Protein AF-A0A837IPX8-F1 (afdb_monomer_lite)

Sequence (233 aa):
MGCYDLFMGKFDCAQKQKVVLKWMKWGLVLFVIAVFAMYGYFDGYLSRRVVLSEPSLVTTETTAEVCYEKSMNIECLEGFGCTRVEAFCNCMGGSNELVEDYGACVIDGDEYTGISFQELEQGWYWGVPDYKKPGTPSNWVFKNDGTRSEGWFRPDPTESSDYILEASEGSCDDNAQCQWAGEGCGGGHGMCTNNPEKYQDVITTCDINENFPANRGYSCGCVVTLGRCGWKR

pLDDT: mean 78.45, std 15.3, range [41.97, 97.81]

Radius of gyration: 34.47 Å; chains: 1; bounding box: 72×65×102 Å

Organism: NCBI:txid1618388

Structure (mmCIF, N/CA/C/O backbone):
data_AF-A0A837IPX8-F1
#
_entry.id   AF-A0A837IPX8-F1
#
loop_
_atom_site.group_PDB
_atom_site.id
_atom_site.type_symbol
_atom_site.label_atom_id
_atom_site.label_alt_id
_atom_site.label_comp_id
_atom_site.label_asym_id
_atom_site.label_entity_id
_atom_site.label_seq_id
_atom_site.pdbx_PDB_ins_code
_atom_site.Cartn_x
_atom_site.Cartn_y
_atom_site.Cartn_z
_atom_site.occupancy
_atom_site.B_iso_or_equiv
_atom_site.auth_seq_id
_atom_site.auth_comp_id
_atom_site.auth_asym_id
_atom_site.auth_atom_id
_atom_site.pdbx_PDB_model_num
ATOM 1 N N . MET A 1 1 ? 47.325 -43.734 -46.124 1.00 44.97 1 MET A N 1
ATOM 2 C CA . MET A 1 1 ? 46.992 -45.131 -46.485 1.00 44.97 1 MET A CA 1
ATOM 3 C C . MET A 1 1 ? 45.481 -45.222 -46.616 1.00 44.97 1 MET A C 1
ATOM 5 O O . MET A 1 1 ? 44.820 -44.921 -45.641 1.00 44.97 1 MET A O 1
ATOM 9 N N . GLY A 1 2 ? 44.837 -45.522 -47.735 1.00 45.50 2 GLY A N 1
ATOM 10 C CA . GLY A 1 2 ? 45.198 -45.582 -49.149 1.00 45.50 2 GLY A CA 1
ATOM 11 C C . GLY A 1 2 ? 43.906 -45.223 -49.902 1.00 45.50 2 GLY A C 1
ATOM 12 O O . GLY A 1 2 ? 42.824 -45.613 -49.463 1.00 45.50 2 GLY A O 1
ATOM 13 N N . CYS A 1 3 ? 43.990 -44.397 -50.947 1.00 41.97 3 CYS A N 1
ATOM 14 C CA . CYS A 1 3 ? 42.824 -44.090 -51.776 1.00 41.97 3 CYS A CA 1
ATOM 15 C C . CYS A 1 3 ? 42.495 -45.336 -52.592 1.00 41.97 3 CYS A C 1
ATOM 17 O O . CYS A 1 3 ? 43.302 -45.759 -53.414 1.00 41.97 3 CYS A O 1
ATOM 19 N N . TYR A 1 4 ? 41.341 -45.940 -52.327 1.00 44.59 4 TYR A N 1
ATOM 20 C CA . TYR A 1 4 ? 40.835 -47.031 -53.143 1.00 44.59 4 TYR A CA 1
ATOM 21 C C . TYR A 1 4 ? 40.388 -46.458 -54.490 1.00 44.59 4 TYR A C 1
ATOM 23 O O . TYR A 1 4 ? 39.410 -45.712 -54.566 1.00 44.59 4 TYR A O 1
ATOM 31 N N . ASP A 1 5 ? 41.147 -46.794 -55.531 1.00 51.94 5 ASP A N 1
ATOM 32 C CA . ASP A 1 5 ? 40.797 -46.582 -56.930 1.00 51.94 5 ASP A CA 1
ATOM 33 C C . ASP A 1 5 ? 39.647 -47.520 -57.298 1.00 51.94 5 ASP A C 1
ATOM 35 O O . ASP A 1 5 ? 39.835 -48.690 -57.625 1.00 51.94 5 ASP A O 1
ATOM 39 N N . LEU A 1 6 ? 38.429 -46.992 -57.246 1.00 48.22 6 LEU A N 1
ATOM 40 C CA . LEU A 1 6 ? 37.276 -47.596 -57.894 1.00 48.22 6 LEU A CA 1
ATOM 41 C C . LEU A 1 6 ? 36.680 -46.562 -58.842 1.00 48.22 6 LEU A C 1
ATOM 43 O O . LEU A 1 6 ? 36.004 -45.625 -58.428 1.00 48.22 6 LEU A O 1
ATOM 47 N N . PHE A 1 7 ? 37.022 -46.754 -60.120 1.00 54.25 7 PHE A N 1
ATOM 48 C CA . PHE A 1 7 ? 36.247 -46.386 -61.302 1.00 54.25 7 PHE A CA 1
ATOM 49 C C . PHE A 1 7 ? 35.448 -45.088 -61.171 1.00 54.25 7 PHE A C 1
ATOM 51 O O . PHE A 1 7 ? 34.251 -45.133 -60.930 1.00 54.25 7 PHE A O 1
ATOM 58 N N . MET A 1 8 ? 36.102 -43.943 -61.363 1.00 51.53 8 MET A N 1
ATOM 59 C CA . MET A 1 8 ? 35.545 -42.726 -61.976 1.00 51.53 8 MET A CA 1
ATOM 60 C C . MET A 1 8 ? 36.703 -41.741 -62.171 1.00 51.53 8 MET A C 1
ATOM 62 O O . MET A 1 8 ? 37.580 -41.643 -61.319 1.00 51.53 8 MET A O 1
ATOM 66 N N . GLY A 1 9 ? 36.736 -41.082 -63.332 1.00 55.59 9 GLY A N 1
ATOM 67 C CA . GLY A 1 9 ? 37.884 -40.355 -63.884 1.00 55.59 9 GLY A CA 1
ATOM 68 C C . GLY A 1 9 ? 38.614 -39.398 -62.935 1.00 55.59 9 GLY A C 1
ATOM 69 O O . GLY A 1 9 ? 38.064 -38.956 -61.931 1.00 55.59 9 GLY A O 1
ATOM 70 N N . LYS A 1 10 ? 39.867 -39.080 -63.303 1.00 52.59 10 LYS A N 1
ATOM 71 C CA . LYS A 1 10 ? 40.805 -38.175 -62.612 1.00 52.59 10 LYS A CA 1
ATOM 72 C C . LYS A 1 10 ? 40.135 -36.856 -62.200 1.00 52.59 10 LYS A C 1
ATOM 74 O O . LYS A 1 10 ? 40.221 -35.859 -62.907 1.00 52.59 10 LYS A O 1
ATOM 79 N N . PHE A 1 11 ? 39.481 -36.856 -61.047 1.00 55.72 11 PHE A N 1
ATOM 80 C CA . PHE A 1 11 ? 39.002 -35.658 -60.384 1.00 55.72 11 PHE A CA 1
ATOM 81 C C . PHE A 1 11 ? 40.035 -35.271 -59.343 1.00 55.72 11 PHE A C 1
ATOM 83 O O . PHE A 1 11 ? 40.328 -36.033 -58.422 1.00 55.72 11 PHE A O 1
ATOM 90 N N . ASP A 1 12 ? 40.592 -34.083 -59.536 1.00 66.25 12 ASP A N 1
ATOM 91 C CA . ASP A 1 12 ? 41.625 -33.493 -58.705 1.00 66.25 12 ASP A CA 1
ATOM 92 C C . ASP A 1 12 ? 41.186 -33.485 -57.229 1.00 66.25 12 ASP A C 1
ATOM 94 O O . ASP A 1 12 ? 40.139 -32.934 -56.864 1.00 66.25 12 ASP A O 1
ATOM 98 N N . CYS A 1 13 ? 41.957 -34.154 -56.368 1.00 60.72 13 CYS A N 1
ATOM 99 C CA . CYS A 1 13 ? 41.592 -34.417 -54.971 1.00 60.72 13 CYS A CA 1
ATOM 100 C C . CYS A 1 13 ? 41.364 -33.110 -54.183 1.00 60.72 13 CYS A C 1
ATOM 102 O O . CYS A 1 13 ? 40.530 -33.047 -53.274 1.00 60.72 13 CYS A O 1
ATOM 104 N N . ALA A 1 14 ? 42.030 -32.029 -54.601 1.00 65.56 14 ALA A N 1
ATOM 105 C CA . ALA A 1 14 ? 41.873 -30.690 -54.043 1.00 65.56 14 ALA A CA 1
ATOM 106 C C . ALA A 1 14 ? 40.474 -30.086 -54.284 1.00 65.56 14 ALA A C 1
ATOM 108 O O . ALA A 1 14 ? 39.989 -29.279 -53.485 1.00 65.56 14 ALA A O 1
ATOM 109 N N . GLN A 1 15 ? 39.787 -30.478 -55.362 1.00 65.56 15 GLN A N 1
ATOM 110 C CA . GLN A 1 15 ? 38.474 -29.931 -55.700 1.00 65.56 15 GLN A CA 1
ATOM 111 C C . GLN A 1 15 ? 37.359 -30.557 -54.848 1.00 65.56 15 GLN A C 1
ATOM 113 O O . GLN A 1 15 ? 36.430 -29.856 -54.440 1.00 65.56 15 GLN A O 1
ATOM 118 N N . LYS A 1 16 ? 37.485 -31.842 -54.480 1.00 65.38 16 LYS A N 1
ATOM 119 C CA . LYS A 1 16 ? 36.515 -32.527 -53.606 1.00 65.38 16 LYS A CA 1
ATOM 120 C C . LYS A 1 16 ? 36.494 -31.949 -52.189 1.00 65.38 16 LYS A C 1
ATOM 122 O O . LYS A 1 16 ? 35.413 -31.770 -51.630 1.00 65.38 16 LYS A O 1
ATOM 127 N N . GLN A 1 17 ? 37.646 -31.568 -51.632 1.00 71.62 17 GLN A N 1
ATOM 128 C CA . GLN A 1 17 ? 37.701 -30.967 -50.290 1.00 71.62 17 GLN A CA 1
ATOM 129 C C . GLN A 1 17 ? 36.954 -29.628 -50.206 1.00 71.62 17 GLN A C 1
ATOM 131 O O . GLN A 1 17 ? 36.247 -29.383 -49.229 1.00 71.62 17 GLN A O 1
ATOM 136 N N . LYS A 1 18 ? 37.029 -28.784 -51.244 1.00 74.00 18 LYS A N 1
ATOM 137 C CA . LYS A 1 18 ? 36.308 -27.497 -51.277 1.00 74.00 18 LYS A CA 1
ATOM 138 C C . LYS A 1 18 ? 34.792 -27.677 -51.310 1.00 74.00 18 LYS A C 1
ATOM 140 O O . LYS A 1 18 ? 34.071 -26.902 -50.684 1.00 74.00 18 LYS A O 1
ATOM 145 N N . VAL A 1 19 ? 34.314 -28.703 -52.014 1.00 73.94 19 VAL A N 1
ATOM 146 C CA . VAL A 1 19 ? 32.885 -29.024 -52.077 1.00 73.94 19 VAL A CA 1
ATOM 147 C C . VAL A 1 19 ? 32.402 -29.508 -50.710 1.00 73.94 19 VAL A C 1
ATOM 149 O O . VAL A 1 19 ? 31.444 -28.949 -50.186 1.00 73.94 19 VAL A O 1
ATOM 152 N N . VAL A 1 20 ? 33.110 -30.449 -50.076 1.00 76.44 20 VAL A N 1
ATOM 153 C CA . VAL A 1 20 ? 32.749 -30.970 -48.743 1.00 76.44 20 VAL A CA 1
ATOM 154 C C . VAL A 1 20 ? 32.725 -29.861 -47.683 1.00 76.44 20 VAL A C 1
ATOM 156 O O . VAL A 1 20 ? 31.764 -29.766 -46.921 1.00 76.44 20 VAL A O 1
ATOM 159 N N . LEU A 1 21 ? 33.714 -28.959 -47.679 1.00 77.25 21 LEU A N 1
ATOM 160 C CA . LEU A 1 21 ? 33.748 -27.842 -46.727 1.00 77.25 21 LEU A CA 1
ATOM 161 C C . LEU A 1 21 ? 32.578 -26.865 -46.928 1.00 77.25 21 LEU A C 1
ATOM 163 O O . LEU A 1 21 ? 32.058 -26.305 -45.962 1.00 77.25 21 LEU A O 1
ATOM 167 N N . LYS A 1 22 ? 32.153 -26.657 -48.182 1.00 83.12 22 LYS A N 1
ATOM 168 C CA . LYS A 1 22 ? 30.996 -25.815 -48.503 1.00 83.12 22 LYS A CA 1
ATOM 169 C C . LYS A 1 22 ? 29.708 -26.446 -47.968 1.00 83.12 22 LYS A C 1
ATOM 171 O O . LYS A 1 22 ? 28.937 -25.747 -47.321 1.00 83.12 22 LYS A O 1
ATOM 176 N N . TRP A 1 23 ? 29.512 -27.752 -48.155 1.00 86.12 23 TRP A N 1
ATOM 177 C CA . TRP A 1 23 ? 28.343 -28.464 -47.623 1.00 86.12 23 TRP A CA 1
ATOM 178 C C . TRP A 1 23 ? 28.306 -28.485 -46.088 1.00 86.12 23 TRP A C 1
ATOM 180 O O . TRP A 1 23 ? 27.242 -28.259 -45.517 1.00 86.12 23 TRP A O 1
ATOM 190 N N . MET A 1 24 ? 29.450 -28.640 -45.407 1.00 86.50 24 MET A N 1
ATOM 191 C CA . MET A 1 24 ? 29.504 -28.552 -43.937 1.00 86.50 24 MET A CA 1
ATOM 192 C C . MET A 1 24 ? 29.107 -27.170 -43.405 1.00 86.50 24 MET A C 1
ATOM 194 O O . MET A 1 24 ? 28.379 -27.085 -42.418 1.00 86.50 24 MET A O 1
ATOM 198 N N . LYS A 1 25 ? 29.537 -26.081 -44.060 1.00 88.75 25 LYS A N 1
ATOM 199 C CA . LYS A 1 25 ? 29.176 -24.717 -43.634 1.00 88.75 25 LYS A CA 1
ATOM 200 C C . LYS A 1 25 ? 27.675 -24.456 -43.751 1.00 88.75 25 LYS A C 1
ATOM 202 O O . LYS A 1 25 ? 27.085 -23.907 -42.827 1.00 88.75 25 LYS A O 1
ATOM 207 N N . TRP A 1 26 ? 27.054 -24.884 -44.850 1.00 90.50 26 TRP A N 1
ATOM 208 C CA . TRP A 1 26 ? 25.604 -24.749 -45.027 1.00 90.50 26 TRP A CA 1
ATOM 209 C C . TRP A 1 26 ? 24.813 -25.649 -44.070 1.00 90.50 26 TRP A C 1
ATOM 211 O O . TRP A 1 26 ? 23.793 -25.214 -43.541 1.00 90.50 26 TRP A O 1
ATOM 221 N N . GLY A 1 27 ? 25.310 -26.854 -43.774 1.00 92.25 27 GLY A N 1
ATOM 222 C CA . GLY A 1 27 ? 24.702 -27.744 -42.781 1.00 92.25 27 GLY A CA 1
ATOM 223 C C . GLY A 1 27 ? 24.677 -27.149 -41.369 1.00 92.25 27 GLY A C 1
ATOM 224 O O . GLY A 1 27 ? 23.648 -27.213 -40.702 1.00 92.25 27 GLY A O 1
ATOM 225 N N . LEU A 1 28 ? 25.770 -26.508 -40.935 1.00 92.75 28 LEU A N 1
ATOM 226 C CA . LEU A 1 28 ? 25.841 -25.863 -39.618 1.00 92.75 28 LEU A CA 1
ATOM 227 C C . LEU A 1 28 ? 24.842 -24.701 -39.492 1.00 92.75 28 LEU A C 1
ATOM 229 O O . LEU A 1 28 ? 24.160 -24.584 -38.478 1.00 92.75 28 LEU A O 1
ATOM 233 N N . VAL A 1 29 ? 24.723 -23.865 -40.529 1.00 93.12 29 VAL A N 1
ATOM 234 C CA . VAL A 1 29 ? 23.778 -22.734 -40.539 1.00 93.12 29 VAL A CA 1
ATOM 235 C C . VAL A 1 29 ? 22.334 -23.229 -40.429 1.00 93.12 29 VAL A C 1
ATOM 237 O O . VAL A 1 29 ? 21.572 -22.710 -39.616 1.00 93.12 29 VAL A O 1
ATOM 240 N N . LEU A 1 30 ? 21.967 -24.266 -41.188 1.00 93.62 30 LEU A N 1
ATOM 241 C CA . LEU A 1 30 ? 20.624 -24.849 -41.122 1.00 93.62 30 LEU A CA 1
ATOM 242 C C . LEU A 1 30 ? 20.330 -25.485 -39.757 1.00 93.62 30 LEU A C 1
ATOM 244 O O . LEU A 1 30 ? 19.219 -25.347 -39.251 1.00 93.62 30 LEU A O 1
ATOM 248 N N . PHE A 1 31 ? 21.322 -26.128 -39.136 1.00 94.00 31 PHE A N 1
ATOM 249 C CA . PHE A 1 31 ? 21.181 -26.686 -37.792 1.00 94.00 31 PHE A CA 1
ATOM 250 C C . PHE A 1 31 ? 20.916 -25.595 -36.744 1.00 94.00 31 PHE A C 1
ATOM 252 O O . PHE A 1 31 ? 19.996 -25.731 -35.942 1.00 94.00 31 PHE A O 1
ATOM 259 N N . VAL A 1 32 ? 21.658 -24.483 -36.786 1.00 92.62 32 VAL A N 1
ATOM 260 C CA . VAL A 1 32 ? 21.451 -23.352 -35.864 1.00 92.62 32 VAL A CA 1
ATOM 261 C C . VAL A 1 32 ? 20.054 -22.749 -36.039 1.00 92.62 32 VAL A C 1
ATOM 263 O O . VAL A 1 32 ? 19.358 -22.542 -35.049 1.00 92.62 32 VAL A O 1
ATOM 266 N N . ILE A 1 33 ? 19.598 -22.539 -37.279 1.00 92.38 33 ILE A N 1
ATOM 267 C CA . ILE A 1 33 ? 18.241 -22.033 -37.557 1.00 92.38 33 ILE A CA 1
ATOM 268 C C . ILE A 1 33 ? 17.171 -22.983 -36.994 1.00 92.38 33 ILE A C 1
ATOM 270 O O . ILE A 1 33 ? 16.213 -22.521 -36.379 1.00 92.38 33 ILE A O 1
ATOM 274 N N . ALA A 1 34 ? 17.342 -24.299 -37.151 1.00 93.38 34 ALA A N 1
ATOM 275 C CA . ALA A 1 34 ? 16.410 -25.288 -36.608 1.00 93.38 34 ALA A CA 1
ATOM 276 C C . ALA A 1 34 ? 16.360 -25.270 -35.070 1.00 93.38 34 ALA A C 1
ATOM 278 O O . ALA A 1 34 ? 15.279 -25.374 -34.492 1.00 93.38 34 ALA A O 1
ATOM 279 N N . VAL A 1 35 ? 17.507 -25.086 -34.404 1.00 91.25 35 VAL A N 1
ATOM 280 C CA . VAL A 1 35 ? 17.571 -24.937 -32.941 1.00 91.25 35 VAL A CA 1
ATOM 281 C C . VAL A 1 35 ? 16.827 -23.676 -32.494 1.00 91.25 35 VAL A C 1
ATOM 283 O O . VAL A 1 35 ? 15.966 -23.771 -31.625 1.00 91.25 35 VAL A O 1
ATOM 286 N N . PHE A 1 36 ? 17.070 -22.518 -33.118 1.00 87.31 36 PHE A N 1
ATOM 287 C CA . PHE A 1 36 ? 16.351 -21.279 -32.781 1.00 87.31 36 PHE A CA 1
ATOM 288 C C . PHE A 1 36 ? 14.842 -21.375 -33.041 1.00 87.31 36 PHE A C 1
ATOM 290 O O . PHE A 1 36 ? 14.055 -20.899 -32.226 1.00 87.31 36 PHE A O 1
ATOM 297 N N . ALA A 1 37 ? 14.425 -22.030 -34.128 1.00 86.50 37 ALA A N 1
ATOM 298 C CA . ALA A 1 37 ? 13.012 -22.267 -34.409 1.00 86.50 37 ALA A CA 1
ATOM 299 C C . ALA A 1 37 ? 12.356 -23.162 -33.344 1.00 86.50 37 ALA A C 1
ATOM 301 O O . ALA A 1 37 ? 11.231 -22.888 -32.930 1.00 86.50 37 ALA A O 1
ATOM 302 N N . MET A 1 38 ? 13.060 -24.190 -32.853 1.00 85.06 38 MET A N 1
ATOM 303 C CA . MET A 1 38 ? 12.567 -25.017 -31.749 1.00 85.06 38 MET A CA 1
ATOM 304 C C . MET A 1 38 ? 12.499 -24.242 -30.426 1.00 85.06 38 MET A C 1
ATOM 306 O O . MET A 1 38 ? 11.492 -24.349 -29.734 1.00 85.06 38 MET A O 1
ATOM 310 N N . TYR A 1 39 ? 13.502 -23.423 -30.093 1.00 78.75 39 TYR A N 1
ATOM 311 C CA . TYR A 1 39 ? 13.470 -22.594 -28.878 1.00 78.75 39 TYR A CA 1
ATOM 312 C C . TYR A 1 39 ? 12.335 -21.560 -28.906 1.00 78.75 39 TYR A C 1
ATOM 314 O O . TYR A 1 39 ? 11.584 -21.461 -27.939 1.00 78.75 39 TYR A O 1
ATOM 322 N N . GLY A 1 40 ? 12.132 -20.866 -30.032 1.00 73.06 40 GLY A N 1
ATOM 323 C CA . GLY A 1 40 ? 11.013 -19.928 -30.184 1.00 73.06 40 GLY A CA 1
ATOM 324 C C . GLY A 1 40 ? 9.638 -20.608 -30.129 1.00 73.06 40 GLY A C 1
ATOM 325 O O . GLY A 1 40 ? 8.678 -20.028 -29.627 1.00 73.06 40 GLY A O 1
ATOM 326 N N . TYR A 1 41 ? 9.537 -21.859 -30.593 1.00 70.62 41 TYR A N 1
ATOM 327 C CA . TYR A 1 41 ? 8.304 -22.643 -30.481 1.00 70.62 41 TYR A CA 1
ATOM 328 C C . TYR A 1 41 ? 8.009 -23.071 -29.033 1.00 70.62 41 TYR A C 1
ATOM 330 O O . TYR A 1 41 ? 6.845 -23.134 -28.634 1.00 70.62 41 TYR A O 1
ATOM 338 N N . PHE A 1 42 ? 9.045 -23.328 -28.227 1.00 60.03 42 PHE A N 1
ATOM 339 C CA . PHE A 1 42 ? 8.893 -23.683 -26.813 1.00 60.03 42 PHE A CA 1
ATOM 340 C C . PHE A 1 42 ? 8.495 -22.491 -25.927 1.00 60.03 42 PHE A C 1
ATOM 342 O O . PHE A 1 42 ? 7.654 -22.666 -25.042 1.00 60.03 42 PHE A O 1
ATOM 349 N N . ASP A 1 43 ? 8.993 -21.280 -26.202 1.00 59.09 43 ASP A N 1
ATOM 350 C CA . ASP A 1 43 ? 8.590 -20.071 -25.458 1.00 59.09 43 ASP A CA 1
ATOM 351 C C . ASP A 1 43 ? 7.096 -19.739 -25.634 1.00 59.09 43 ASP A C 1
ATOM 353 O O . ASP A 1 43 ? 6.422 -19.311 -24.695 1.00 59.09 43 ASP A O 1
ATOM 357 N N . GLY A 1 44 ? 6.528 -20.023 -26.812 1.00 55.62 44 GLY A N 1
ATOM 358 C CA . GLY A 1 44 ? 5.097 -19.833 -27.067 1.00 55.62 44 GLY A CA 1
ATOM 359 C C . GLY A 1 44 ? 4.186 -20.788 -26.282 1.00 55.62 44 GLY A C 1
ATOM 360 O O . GLY A 1 44 ? 3.055 -20.425 -25.955 1.00 55.62 44 GLY A O 1
ATOM 361 N N . TYR A 1 45 ? 4.659 -21.993 -25.944 1.00 55.56 45 TYR A N 1
ATOM 362 C CA . TYR A 1 45 ? 3.855 -22.997 -25.234 1.00 55.56 45 TYR A CA 1
ATOM 363 C C . TYR A 1 45 ? 3.883 -22.838 -23.710 1.00 55.56 45 TYR A C 1
ATOM 365 O O . TYR A 1 45 ? 2.886 -23.147 -23.056 1.00 55.56 45 TYR A O 1
ATOM 373 N N . LEU A 1 46 ? 4.969 -22.309 -23.137 1.00 54.47 46 LEU A N 1
ATOM 374 C CA . LEU A 1 46 ? 5.056 -22.055 -21.692 1.00 54.47 46 LEU A CA 1
ATOM 375 C C . LEU A 1 46 ? 4.310 -20.784 -21.252 1.00 54.47 46 LEU A C 1
ATOM 377 O O . LEU A 1 46 ? 3.989 -20.646 -20.074 1.00 54.47 46 LEU A O 1
ATOM 381 N N . SER A 1 47 ? 3.952 -19.896 -22.186 1.00 50.94 47 SER A N 1
ATOM 382 C CA . SER A 1 47 ? 3.159 -18.691 -21.893 1.00 50.94 47 SER A CA 1
ATOM 383 C C . SER A 1 47 ? 1.642 -18.908 -21.921 1.00 50.94 47 SER A C 1
ATOM 385 O O . SER A 1 47 ? 0.873 -17.974 -21.682 1.00 50.94 47 SER A O 1
ATOM 387 N N . ARG A 1 48 ? 1.163 -20.140 -22.145 1.00 46.22 48 ARG A N 1
ATOM 388 C CA . ARG A 1 48 ? -0.247 -20.475 -21.916 1.00 46.22 48 ARG A CA 1
ATOM 389 C C . ARG A 1 48 ? -0.462 -20.678 -20.417 1.00 46.22 48 ARG A C 1
ATOM 391 O O . ARG A 1 48 ? -0.632 -21.798 -19.943 1.00 46.22 48 ARG A O 1
ATOM 398 N N . ARG A 1 49 ? -0.409 -19.567 -19.673 1.00 47.38 49 ARG A N 1
ATOM 399 C CA . ARG A 1 49 ? -0.809 -19.502 -18.268 1.00 47.38 49 ARG A CA 1
ATOM 400 C C . ARG A 1 49 ? -2.179 -20.153 -18.161 1.00 47.38 49 ARG A C 1
ATOM 402 O O . ARG A 1 49 ? -3.154 -19.673 -18.737 1.00 47.38 49 ARG A O 1
ATOM 409 N N . VAL A 1 50 ? -2.239 -21.264 -17.437 1.00 45.12 50 VAL A N 1
ATOM 410 C CA . VAL A 1 50 ? -3.487 -21.716 -16.845 1.00 45.12 50 VAL A CA 1
ATOM 411 C C . VAL A 1 50 ? -3.915 -20.554 -15.958 1.00 45.12 50 VAL A C 1
ATOM 413 O O . VAL A 1 50 ? -3.299 -20.303 -14.925 1.00 45.12 50 VAL A O 1
ATOM 416 N N . VAL A 1 51 ? -4.907 -19.790 -16.412 1.00 45.72 51 VAL A N 1
ATOM 417 C CA . VAL A 1 51 ? -5.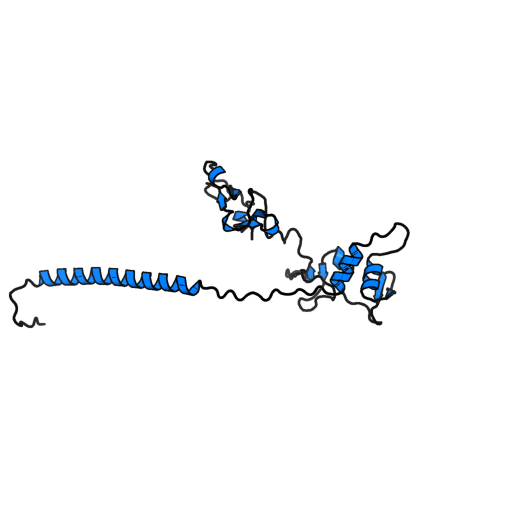658 -18.876 -15.557 1.00 45.72 51 VAL A CA 1
ATOM 418 C C . VAL A 1 51 ? -6.437 -19.788 -14.619 1.00 45.72 51 VAL A C 1
ATOM 420 O O . VAL A 1 51 ? -7.592 -20.126 -14.859 1.00 45.72 51 VAL A O 1
ATOM 423 N N . LEU A 1 52 ? -5.748 -20.298 -13.598 1.00 44.19 52 LEU A N 1
ATOM 424 C CA . LEU A 1 52 ? -6.404 -20.713 -12.378 1.00 44.19 52 LEU A CA 1
ATOM 425 C C . LEU A 1 52 ? -7.033 -19.423 -11.878 1.00 44.19 52 LEU A C 1
ATOM 427 O O . LEU A 1 52 ? -6.325 -18.518 -11.450 1.00 44.19 52 LEU A O 1
ATOM 431 N N . SER A 1 53 ? -8.345 -19.304 -12.065 1.00 44.19 53 SER A N 1
ATOM 432 C CA . SER A 1 53 ? -9.144 -18.320 -11.358 1.00 44.19 53 SER A CA 1
ATOM 433 C C . SER A 1 53 ? -8.763 -18.457 -9.892 1.00 44.19 53 SER A C 1
ATOM 435 O O . SER A 1 53 ? -9.080 -19.481 -9.277 1.00 44.19 53 SER A O 1
ATOM 437 N N . GLU A 1 54 ? -8.009 -17.488 -9.376 1.00 48.81 54 GLU A N 1
ATOM 438 C CA . GLU A 1 54 ? -7.789 -17.373 -7.947 1.00 48.81 54 GLU A CA 1
ATOM 439 C C . GLU A 1 54 ? -9.179 -17.434 -7.315 1.00 48.81 54 GLU A C 1
ATOM 441 O O . GLU A 1 54 ? -10.075 -16.702 -7.757 1.00 48.81 54 GLU A O 1
ATOM 446 N N . PRO A 1 55 ? -9.429 -18.365 -6.377 1.00 46.44 55 PRO A N 1
ATOM 447 C CA . PRO A 1 55 ? -10.663 -18.317 -5.625 1.00 46.44 55 PRO A CA 1
ATOM 448 C C . PRO A 1 55 ? -10.678 -16.933 -4.996 1.00 46.44 55 PRO A C 1
ATOM 450 O O . PRO A 1 55 ? -9.785 -16.608 -4.217 1.00 46.44 55 PRO A O 1
ATOM 453 N N . SER A 1 56 ? -11.638 -16.103 -5.402 1.00 43.09 56 SER A N 1
ATOM 454 C CA . SER A 1 56 ? -11.900 -14.825 -4.761 1.00 43.09 56 SER A CA 1
ATOM 455 C C . SER A 1 56 ? -11.970 -15.122 -3.274 1.00 43.09 56 SER A C 1
ATOM 457 O O . SER A 1 56 ? -12.894 -15.818 -2.838 1.00 43.09 56 SER A O 1
ATOM 459 N N . LEU A 1 57 ? -10.939 -14.714 -2.535 1.00 43.72 57 LEU A N 1
ATOM 460 C CA . LEU A 1 57 ? -10.874 -14.887 -1.100 1.00 43.72 57 LEU A CA 1
ATOM 461 C C . LEU A 1 57 ? -12.033 -14.049 -0.576 1.00 43.72 57 LEU A C 1
ATOM 463 O O . LEU A 1 57 ? -11.944 -12.827 -0.515 1.00 43.72 57 LEU A O 1
ATOM 467 N N . VAL A 1 58 ? -13.173 -14.693 -0.333 1.00 44.66 58 VAL A N 1
ATOM 468 C CA . VAL A 1 58 ? -14.314 -14.048 0.297 1.00 44.66 58 VAL A CA 1
ATOM 469 C C . VAL A 1 58 ? -13.842 -13.774 1.713 1.00 44.66 58 VAL A C 1
ATOM 471 O O . VAL A 1 58 ? -13.885 -14.651 2.572 1.00 44.66 58 VAL A O 1
ATOM 474 N N . THR A 1 59 ? -13.292 -12.583 1.924 1.00 49.16 59 THR A N 1
ATOM 475 C CA . THR A 1 59 ? -13.000 -12.050 3.244 1.00 49.16 59 THR A CA 1
ATOM 476 C C . THR A 1 59 ? -14.352 -11.830 3.896 1.00 49.16 59 THR A C 1
ATOM 478 O O . THR A 1 59 ? -14.990 -10.798 3.709 1.00 49.16 59 THR A O 1
ATOM 481 N N . THR A 1 60 ? -14.862 -12.861 4.564 1.00 58.69 60 THR A N 1
ATOM 482 C CA . THR A 1 60 ? -16.023 -12.715 5.430 1.00 58.69 60 THR A CA 1
ATOM 483 C C . THR A 1 60 ? -15.611 -11.748 6.525 1.00 58.69 60 THR A C 1
ATOM 485 O O . THR A 1 60 ? -14.775 -12.104 7.358 1.00 58.69 60 THR A O 1
ATOM 488 N N . GLU A 1 61 ? -16.144 -10.528 6.475 1.00 73.00 61 GLU A N 1
ATOM 489 C CA . GLU A 1 61 ? -15.961 -9.546 7.538 1.00 73.00 61 GLU A CA 1
ATOM 490 C C . GLU A 1 61 ? -16.326 -10.197 8.867 1.00 73.00 61 GLU A C 1
ATOM 492 O O . GLU A 1 61 ? -17.374 -10.835 9.021 1.00 73.00 61 GLU A O 1
ATOM 497 N N . THR A 1 62 ? -15.416 -10.090 9.822 1.00 76.94 62 THR A N 1
ATOM 498 C CA . THR A 1 62 ? -15.650 -10.617 11.160 1.00 76.94 62 THR A CA 1
ATOM 499 C C . THR A 1 62 ? -16.696 -9.755 11.866 1.00 76.94 62 THR A C 1
ATOM 501 O O . THR A 1 62 ? -16.776 -8.547 11.645 1.00 76.94 62 THR A O 1
ATOM 504 N N . THR A 1 63 ? -17.488 -10.343 12.769 1.00 79.56 63 THR A N 1
ATOM 505 C CA . THR A 1 63 ? -18.471 -9.593 13.577 1.00 79.56 63 THR A CA 1
ATOM 506 C C . THR A 1 63 ? -17.842 -8.376 14.265 1.00 79.56 63 THR A C 1
ATOM 508 O O . THR A 1 63 ? -18.461 -7.320 14.347 1.00 79.56 63 THR A O 1
ATOM 511 N N . ALA A 1 64 ? -16.585 -8.500 14.695 1.00 73.62 64 ALA A N 1
ATOM 512 C CA . ALA A 1 64 ? -15.830 -7.417 15.304 1.00 73.62 64 ALA A CA 1
ATOM 513 C C . ALA A 1 64 ? -15.499 -6.274 14.325 1.00 73.62 64 ALA A C 1
ATOM 515 O O . ALA A 1 64 ? -15.640 -5.117 14.710 1.00 73.62 64 ALA A O 1
ATOM 516 N N . GLU A 1 65 ? -15.123 -6.558 13.071 1.00 74.19 65 GLU A N 1
ATOM 517 C CA . GLU A 1 65 ? -14.910 -5.519 12.044 1.00 74.19 65 GLU A CA 1
ATOM 518 C C . GLU A 1 65 ? -16.209 -4.737 11.787 1.00 74.19 65 GLU A C 1
ATOM 520 O O . GLU A 1 65 ? -16.211 -3.506 11.840 1.00 74.19 65 GLU A O 1
ATOM 525 N N . VAL A 1 66 ? -17.335 -5.445 11.640 1.00 84.31 66 VAL A N 1
ATOM 526 C CA . VAL A 1 66 ? -18.659 -4.826 11.454 1.00 84.31 66 VAL A CA 1
ATOM 527 C C . VAL A 1 66 ? -19.048 -3.967 12.662 1.00 84.31 66 VAL A C 1
ATOM 529 O O . VAL A 1 66 ? -19.565 -2.856 12.514 1.00 84.31 66 VAL A O 1
ATOM 532 N N . CYS A 1 67 ? -18.817 -4.464 13.878 1.00 83.50 67 CYS A N 1
ATOM 533 C CA . CYS A 1 67 ? -19.127 -3.724 15.098 1.00 83.50 67 CYS A CA 1
ATOM 534 C C . CYS A 1 67 ? -18.226 -2.507 15.299 1.00 83.50 67 CYS A C 1
ATOM 536 O O . CYS A 1 67 ? -18.699 -1.467 15.761 1.00 83.50 67 CYS A O 1
ATOM 538 N N . TYR A 1 68 ? -16.958 -2.601 14.904 1.00 80.31 68 TYR A N 1
ATOM 539 C CA . TYR A 1 68 ? -16.041 -1.473 14.917 1.00 80.31 68 TYR A CA 1
ATOM 540 C C . TYR A 1 68 ? -16.504 -0.372 13.962 1.00 80.31 68 TYR A C 1
ATOM 542 O O . TYR A 1 68 ? -16.672 0.771 14.390 1.00 80.31 68 TYR A O 1
ATOM 550 N N . GLU A 1 69 ? -16.805 -0.710 12.707 1.00 83.06 69 GLU A N 1
ATOM 551 C CA . GLU A 1 69 ? -17.256 0.269 11.713 1.00 83.06 69 GLU A CA 1
ATOM 552 C C . GLU A 1 69 ? -18.566 0.952 12.140 1.00 83.06 69 GLU A C 1
ATOM 554 O O . GLU A 1 69 ? -18.705 2.175 12.050 1.00 83.06 69 GLU A O 1
ATOM 559 N N . LYS A 1 70 ? -19.507 0.190 12.713 1.00 87.56 70 LYS A N 1
ATOM 560 C CA . LYS A 1 70 ? -20.727 0.757 13.309 1.00 87.56 70 LYS A CA 1
ATOM 561 C C . LYS A 1 70 ? -20.428 1.701 14.471 1.00 87.56 70 LYS A C 1
ATOM 563 O O . LYS A 1 70 ? -21.040 2.762 14.550 1.00 87.56 70 LYS A O 1
ATOM 568 N N . SER A 1 71 ? -19.498 1.339 15.356 1.00 82.56 71 SER A N 1
ATOM 569 C CA . SER A 1 71 ? -19.141 2.167 16.516 1.00 82.56 71 SER A CA 1
ATOM 570 C C . SER A 1 71 ? -18.457 3.483 16.125 1.00 82.56 71 SER A C 1
ATOM 572 O O . SER A 1 71 ? -18.654 4.499 16.789 1.00 82.56 71 SER A O 1
ATOM 574 N N . MET A 1 72 ? -17.706 3.495 15.019 1.00 78.38 72 MET A N 1
ATOM 575 C CA . MET A 1 72 ? -17.015 4.686 14.511 1.00 78.38 72 MET A CA 1
ATOM 576 C C . MET A 1 72 ? -17.967 5.710 13.891 1.00 78.38 72 MET A C 1
ATOM 578 O O . MET A 1 72 ? -17.694 6.909 13.948 1.00 78.38 72 MET A O 1
ATOM 582 N N . ASN A 1 73 ? -19.086 5.241 13.337 1.00 85.69 73 ASN A N 1
ATOM 583 C CA . ASN A 1 73 ? -20.100 6.077 12.695 1.00 85.69 73 ASN A CA 1
ATOM 584 C C . ASN A 1 73 ? -21.182 6.588 13.662 1.00 85.69 73 ASN A C 1
ATOM 586 O O . ASN A 1 73 ? -22.105 7.279 13.236 1.00 85.69 73 ASN A O 1
ATOM 590 N N . ILE A 1 74 ? -21.099 6.257 14.954 1.00 84.19 74 ILE A N 1
ATOM 591 C CA . ILE A 1 74 ? -22.019 6.796 15.956 1.00 84.19 74 ILE A CA 1
ATOM 592 C C . ILE A 1 74 ? -21.625 8.234 16.297 1.00 84.19 74 ILE A C 1
ATOM 594 O O . ILE A 1 74 ? -20.521 8.513 16.771 1.00 84.19 74 ILE A O 1
ATOM 598 N N . GLU A 1 75 ? -22.562 9.150 16.069 1.00 85.00 75 GLU A N 1
ATOM 599 C CA . GLU A 1 75 ? -22.483 10.523 16.551 1.00 85.00 75 GLU A CA 1
ATOM 600 C C . GLU A 1 75 ? -22.846 10.548 18.040 1.00 85.00 75 GLU A C 1
ATOM 602 O O . GLU A 1 75 ? -24.014 10.442 18.424 1.00 85.00 75 GLU A O 1
ATOM 607 N N . CYS A 1 76 ? -21.836 10.667 18.900 1.00 78.56 76 CYS A N 1
ATOM 608 C CA . CYS A 1 76 ? -22.061 10.871 20.325 1.00 78.56 76 CYS A CA 1
ATOM 609 C C . CYS A 1 76 ? -22.524 12.317 20.555 1.00 78.56 76 CYS A C 1
ATOM 611 O O . CYS A 1 76 ? -21.757 13.258 20.355 1.00 78.56 76 CYS A O 1
ATOM 613 N N . LEU A 1 77 ? -23.778 12.499 20.977 1.00 78.38 77 LEU A N 1
ATOM 614 C CA . LEU A 1 77 ? -24.294 13.805 21.393 1.00 78.38 77 LEU A CA 1
ATOM 615 C C . LEU A 1 77 ? -23.530 14.295 22.631 1.00 78.38 77 LEU A C 1
ATOM 617 O O . LEU A 1 77 ? -23.457 13.587 23.638 1.00 78.38 77 LEU A O 1
ATOM 621 N N . GLU A 1 78 ? -22.993 15.517 22.570 1.00 68.44 78 GLU A N 1
ATOM 622 C CA . GLU A 1 78 ? -22.308 16.145 23.703 1.00 68.44 78 GLU A CA 1
ATOM 623 C C . GLU A 1 78 ? -23.193 16.107 24.963 1.00 68.44 78 GLU A C 1
ATOM 625 O O . GLU A 1 78 ? -24.334 16.570 24.962 1.00 68.44 78 GLU A O 1
ATOM 630 N N . GLY A 1 79 ? -22.666 15.537 26.051 1.00 70.50 79 GLY A N 1
ATOM 631 C CA . GLY A 1 79 ? -23.343 15.464 27.352 1.00 70.50 79 GLY A CA 1
ATOM 632 C C . GLY A 1 79 ? -24.060 14.145 27.658 1.00 70.50 79 GLY A C 1
ATOM 633 O O . GLY A 1 79 ? -24.415 13.923 28.815 1.00 70.50 79 GLY A O 1
ATOM 634 N N . PHE A 1 80 ? -24.211 13.241 26.686 1.00 60.50 80 PHE A N 1
ATOM 635 C CA . PHE A 1 80 ? -24.583 11.850 26.949 1.00 60.50 80 PHE A CA 1
ATOM 636 C C . PHE A 1 80 ? -23.324 10.993 26.857 1.00 60.50 80 PHE A C 1
ATOM 638 O O . PHE A 1 80 ? -22.629 11.027 25.848 1.00 60.50 80 PHE A O 1
ATOM 645 N N . GLY A 1 81 ? -23.013 10.245 27.918 1.00 61.12 81 GLY A N 1
ATOM 646 C CA . GLY A 1 81 ? -21.786 9.451 28.071 1.00 61.12 81 GLY A CA 1
ATOM 647 C C . GLY A 1 81 ? -21.634 8.266 27.113 1.00 61.12 81 GLY A C 1
ATOM 648 O O . GLY A 1 81 ? -21.004 7.290 27.487 1.00 61.12 81 GLY A O 1
ATOM 649 N N . CYS A 1 82 ? -22.193 8.333 25.903 1.00 67.19 82 CYS A N 1
ATOM 650 C CA . CYS A 1 82 ? -21.964 7.333 24.877 1.00 67.19 82 CYS A CA 1
ATOM 651 C C . CYS A 1 82 ? -20.489 7.377 24.487 1.00 67.19 82 CYS A C 1
ATOM 653 O O . CYS A 1 82 ? -20.013 8.334 23.871 1.00 67.19 82 CYS A O 1
ATOM 655 N N . THR A 1 83 ? -19.754 6.339 24.862 1.00 76.94 83 THR A N 1
ATOM 656 C CA . THR A 1 83 ? -18.403 6.129 24.350 1.00 76.94 83 THR A CA 1
ATOM 657 C C . THR A 1 83 ? -18.473 5.172 23.164 1.00 76.94 83 THR A C 1
ATOM 659 O O . THR A 1 83 ? -19.301 4.261 23.123 1.00 76.94 83 THR A O 1
ATOM 662 N N . ARG A 1 84 ? -17.583 5.344 22.180 1.00 78.19 84 ARG A N 1
ATOM 663 C CA . ARG A 1 84 ? -17.456 4.390 21.061 1.00 78.19 84 ARG A CA 1
ATOM 664 C C . ARG A 1 84 ? -17.215 2.959 21.560 1.00 78.19 84 ARG A C 1
ATOM 666 O O . ARG A 1 84 ? -17.673 2.007 20.936 1.00 78.19 84 ARG A O 1
ATOM 673 N N . VAL A 1 85 ? -16.566 2.826 22.718 1.00 73.12 85 VAL A N 1
ATOM 674 C CA . VAL A 1 85 ? -16.341 1.556 23.419 1.00 73.12 85 VAL A CA 1
ATOM 675 C C . VAL A 1 85 ? -17.662 0.901 23.823 1.00 73.12 85 VAL A C 1
ATOM 677 O O . VAL A 1 85 ? -17.867 -0.273 23.527 1.00 73.12 85 VAL A O 1
ATOM 680 N N . GLU A 1 86 ? -18.595 1.655 24.412 1.00 79.88 86 GLU A N 1
ATOM 681 C CA . GLU A 1 86 ? -19.907 1.115 24.784 1.00 79.88 86 GLU A CA 1
ATOM 682 C C . GLU A 1 86 ? -20.696 0.640 23.564 1.00 79.88 86 GLU A C 1
ATOM 684 O O . GLU A 1 86 ? -21.298 -0.433 23.590 1.00 79.88 86 GLU A O 1
ATOM 689 N N . ALA A 1 87 ? -20.678 1.421 22.481 1.00 83.00 87 ALA A N 1
ATOM 690 C CA . ALA A 1 87 ? -21.351 1.062 21.240 1.00 83.00 87 ALA A CA 1
ATOM 691 C C . ALA A 1 87 ? -20.774 -0.215 20.612 1.00 83.00 87 ALA A C 1
ATOM 693 O O . ALA A 1 87 ? -21.530 -1.082 20.165 1.00 83.00 87 ALA A O 1
ATOM 694 N N . PHE A 1 88 ? -19.446 -0.346 20.609 1.00 82.75 88 PHE A N 1
ATOM 695 C CA . PHE A 1 88 ? -18.765 -1.558 20.170 1.00 82.75 88 PHE A CA 1
ATOM 696 C C . PHE A 1 88 ? -19.154 -2.761 21.041 1.00 82.75 88 PHE A C 1
ATOM 698 O O . PHE A 1 88 ? -19.560 -3.793 20.507 1.00 82.75 88 PHE A O 1
ATOM 705 N N . CYS A 1 89 ? -19.103 -2.613 22.368 1.00 82.25 89 CYS A N 1
ATOM 706 C CA . CYS A 1 89 ? -19.409 -3.695 23.299 1.00 82.25 89 CYS A CA 1
ATOM 707 C C . CYS A 1 89 ? -20.860 -4.179 23.173 1.00 82.25 89 CYS A C 1
ATOM 709 O O . CYS A 1 89 ? -21.109 -5.378 23.050 1.00 82.25 89 CYS A O 1
ATOM 711 N N . ASN A 1 90 ? -21.808 -3.243 23.073 1.00 85.75 90 ASN A N 1
ATOM 712 C CA . ASN A 1 90 ? -23.217 -3.555 22.838 1.00 85.75 90 ASN A CA 1
ATOM 713 C C . ASN A 1 90 ? -23.428 -4.286 21.502 1.00 85.75 90 ASN A C 1
ATOM 715 O O . ASN A 1 90 ? -24.252 -5.194 21.418 1.00 85.75 90 ASN A O 1
ATOM 719 N N . CYS A 1 91 ? -22.689 -3.914 20.450 1.00 86.56 91 CYS A N 1
ATOM 720 C CA . CYS A 1 91 ? -22.768 -4.588 19.153 1.00 86.56 91 CYS A CA 1
ATOM 721 C C . CYS A 1 91 ? -22.234 -6.026 19.209 1.00 86.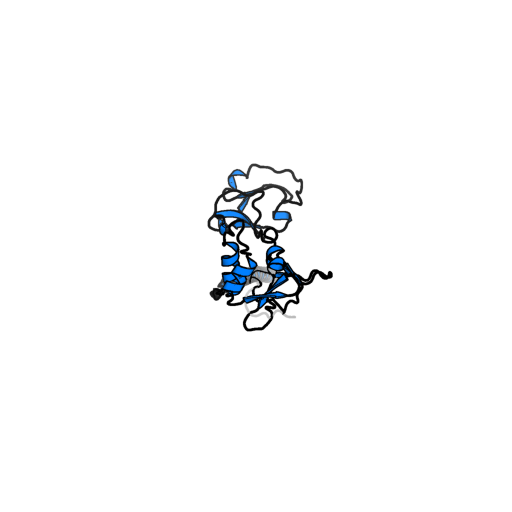56 91 CYS A C 1
ATOM 723 O O . CYS A 1 91 ? -22.813 -6.920 18.593 1.00 86.56 91 CYS A O 1
ATOM 725 N N . MET A 1 92 ? -21.173 -6.256 19.984 1.00 84.00 92 MET A N 1
ATOM 726 C CA . MET A 1 92 ? -20.605 -7.585 20.225 1.00 84.00 92 MET A CA 1
ATOM 727 C C . MET A 1 92 ? -21.465 -8.456 21.160 1.00 84.00 92 MET A C 1
ATOM 729 O O . MET A 1 92 ? -21.131 -9.618 21.376 1.00 84.00 92 MET A O 1
ATOM 733 N N . GLY A 1 93 ? -22.571 -7.923 21.696 1.00 85.56 93 GLY A N 1
ATOM 734 C CA . GLY A 1 93 ? -23.441 -8.618 22.648 1.00 85.56 93 GLY A CA 1
ATOM 735 C C . GLY A 1 93 ? -22.886 -8.675 24.074 1.00 85.56 93 GLY A C 1
ATOM 736 O O . GLY A 1 93 ? -23.392 -9.447 24.883 1.00 85.56 93 GLY A O 1
ATOM 737 N N . GLY A 1 94 ? -21.855 -7.883 24.377 1.00 84.50 94 GLY A N 1
ATOM 738 C CA . GLY A 1 94 ? -21.256 -7.800 25.704 1.00 84.50 94 GLY A CA 1
ATOM 739 C C . GLY A 1 94 ? -21.928 -6.775 26.615 1.00 84.50 94 GLY A C 1
ATOM 740 O O . GLY A 1 94 ? -22.742 -5.955 26.185 1.00 84.50 94 GLY A O 1
ATOM 741 N N . SER A 1 95 ? -21.546 -6.803 27.890 1.00 81.31 95 SER A N 1
ATOM 742 C CA . SER A 1 95 ? -21.854 -5.764 28.875 1.00 81.31 95 SER A CA 1
ATOM 743 C C . SER A 1 95 ? -20.588 -4.999 29.248 1.00 81.31 95 SER A C 1
ATOM 745 O O . SER A 1 95 ? -19.527 -5.595 29.425 1.00 81.31 95 SER A O 1
ATOM 747 N N . ASN A 1 96 ? -20.697 -3.676 29.391 1.00 73.62 96 ASN A N 1
ATOM 748 C CA . ASN A 1 96 ? -19.593 -2.867 29.905 1.00 73.62 96 ASN A CA 1
ATOM 749 C C . ASN A 1 96 ? -19.505 -3.050 31.421 1.00 73.62 96 ASN A C 1
ATOM 751 O O . ASN A 1 96 ? -20.411 -2.635 32.146 1.00 73.62 96 ASN A O 1
ATOM 755 N N . GLU A 1 97 ? -18.413 -3.642 31.889 1.00 79.06 97 GLU A N 1
ATOM 756 C CA . GLU A 1 97 ? -18.062 -3.666 33.305 1.00 79.06 97 GLU A CA 1
ATOM 757 C C . GLU A 1 97 ? -16.872 -2.731 33.534 1.00 79.06 97 GLU A C 1
ATOM 759 O O . GLU A 1 97 ? -15.906 -2.709 32.770 1.00 79.06 97 GLU A O 1
ATOM 764 N N . LEU A 1 98 ? -16.958 -1.901 34.574 1.00 64.62 98 LEU A N 1
ATOM 765 C CA . LEU A 1 98 ? -15.844 -1.054 34.987 1.00 64.62 98 LEU A CA 1
ATOM 766 C C . LEU A 1 98 ? -14.857 -1.921 35.767 1.00 64.62 98 LEU A C 1
ATOM 768 O O . LEU A 1 98 ? -15.117 -2.274 36.918 1.00 64.62 98 LEU A O 1
ATOM 772 N N . VAL A 1 99 ? -13.732 -2.250 35.138 1.00 66.94 99 VAL A N 1
ATOM 773 C CA . VAL A 1 99 ? -12.615 -2.945 35.777 1.00 66.94 99 VAL A CA 1
ATOM 774 C C . VAL A 1 99 ? -11.533 -1.900 36.029 1.00 66.94 99 VAL A C 1
ATOM 776 O O . VAL A 1 99 ? -11.007 -1.318 35.090 1.00 66.94 99 VAL A O 1
ATOM 779 N N . GLU A 1 100 ? -11.240 -1.618 37.300 1.00 57.56 100 GLU A N 1
ATOM 780 C CA . GLU A 1 100 ? -10.094 -0.787 37.717 1.0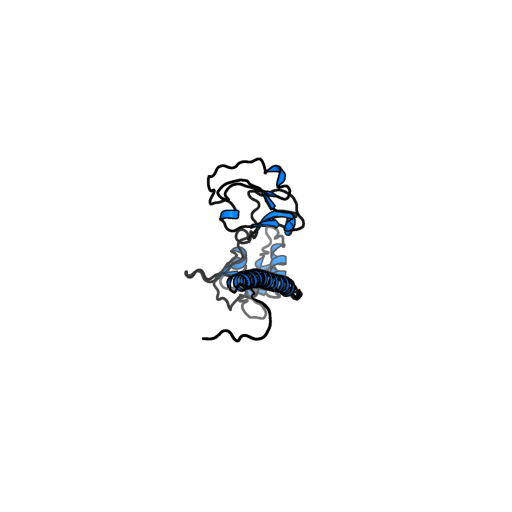0 57.56 100 GLU A CA 1
ATOM 781 C C . GLU A 1 100 ? -9.972 0.586 37.010 1.00 57.56 100 GLU A C 1
ATOM 783 O O . GLU A 1 100 ? -8.882 1.006 36.640 1.00 57.56 100 GLU A O 1
ATOM 788 N N . ASP A 1 101 ? -11.089 1.311 36.865 1.00 59.38 101 ASP A N 1
ATOM 789 C CA . ASP A 1 101 ? -11.200 2.644 36.231 1.00 59.38 101 ASP A CA 1
ATOM 790 C C . ASP A 1 101 ? -11.117 2.680 34.689 1.00 59.38 101 ASP A C 1
ATOM 792 O O . ASP A 1 101 ? -11.185 3.758 34.092 1.00 59.38 101 ASP A O 1
ATOM 796 N N . TYR A 1 102 ? -11.070 1.525 34.020 1.00 57.66 102 TYR A N 1
ATOM 797 C CA . TYR A 1 102 ? -11.229 1.407 32.567 1.00 57.66 102 TYR A CA 1
ATOM 798 C C . TYR A 1 102 ? -12.478 0.577 32.231 1.00 57.66 102 TYR A C 1
ATOM 800 O O . TYR A 1 102 ? -12.806 -0.408 32.890 1.00 57.66 102 TYR A O 1
ATOM 808 N N . GLY A 1 103 ? -13.227 0.995 31.208 1.00 61.03 103 GLY A N 1
ATOM 809 C CA . GLY A 1 103 ? -14.363 0.216 30.713 1.00 61.03 103 GLY A CA 1
ATOM 810 C C . GLY A 1 103 ? -13.863 -1.018 29.967 1.00 61.03 103 GLY A C 1
ATOM 811 O O . GLY A 1 103 ? -13.246 -0.874 28.911 1.00 61.03 103 GLY A O 1
ATOM 812 N N . ALA A 1 104 ? -14.127 -2.210 30.502 1.00 67.56 104 ALA A N 1
ATOM 813 C CA . ALA A 1 104 ? -13.878 -3.477 29.828 1.00 67.56 104 ALA A CA 1
ATOM 814 C C . ALA A 1 104 ? -15.190 -4.013 29.244 1.00 67.56 104 ALA A C 1
ATOM 816 O O . ALA A 1 104 ? -16.256 -3.910 29.855 1.00 67.56 104 ALA A O 1
ATOM 817 N N . CYS A 1 105 ? -15.113 -4.594 28.048 1.00 71.06 105 CYS A N 1
ATOM 818 C CA . CYS A 1 105 ? -16.239 -5.322 27.485 1.00 71.06 105 CYS A CA 1
ATOM 819 C C . CYS A 1 105 ? -16.172 -6.776 27.949 1.00 71.06 105 CYS A C 1
ATOM 821 O O . CYS A 1 105 ? -15.208 -7.476 27.641 1.00 71.06 105 CYS A O 1
ATOM 823 N N . VAL A 1 106 ? -17.187 -7.229 28.679 1.00 77.81 106 VAL A N 1
ATOM 824 C CA . VAL A 1 106 ? -17.323 -8.628 29.095 1.00 77.81 106 VAL A CA 1
ATOM 825 C C . VAL A 1 106 ? -18.327 -9.295 28.166 1.00 77.81 106 VAL A C 1
ATOM 827 O O . VAL A 1 106 ? -19.454 -8.817 28.024 1.00 77.81 106 VAL A O 1
ATOM 830 N N . ILE A 1 107 ? -17.924 -10.387 27.516 1.00 75.62 107 ILE A N 1
ATOM 831 C CA . ILE A 1 107 ? -18.789 -11.172 26.626 1.00 75.62 107 ILE A CA 1
ATOM 832 C C . ILE A 1 107 ? -18.903 -12.567 27.238 1.00 75.62 107 ILE A C 1
ATOM 834 O O . ILE A 1 107 ? -17.894 -13.229 27.454 1.00 75.62 107 ILE A O 1
ATOM 838 N N . ASP A 1 108 ? -20.125 -12.990 27.566 1.00 79.62 108 ASP A N 1
ATOM 839 C CA . ASP A 1 108 ? -20.419 -14.297 28.180 1.00 79.62 108 ASP A CA 1
ATOM 840 C C . ASP A 1 108 ? -19.676 -14.598 29.504 1.00 79.62 108 ASP A C 1
ATOM 842 O O . ASP A 1 108 ? -19.522 -15.753 29.895 1.00 79.62 108 ASP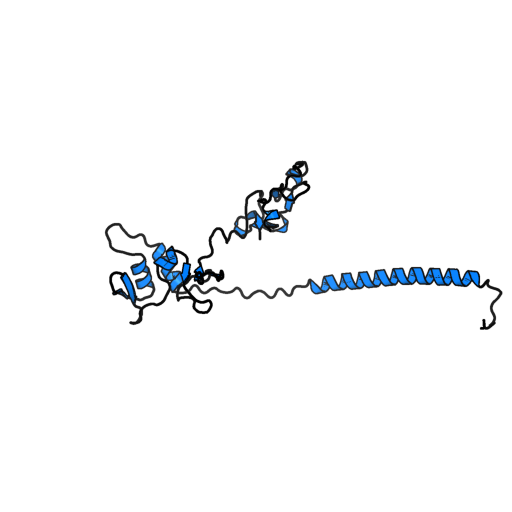 A O 1
ATOM 846 N N . GLY A 1 109 ? -19.268 -13.560 30.243 1.00 72.75 109 GLY A N 1
ATOM 847 C CA . GLY A 1 109 ? -18.580 -13.693 31.535 1.00 72.75 109 GLY A CA 1
ATOM 848 C C . GLY A 1 109 ? -17.062 -13.860 31.439 1.00 72.75 109 GLY A C 1
ATOM 849 O O . GLY A 1 109 ? -16.407 -13.916 32.478 1.00 72.75 109 GLY A O 1
ATOM 850 N N . ASP A 1 110 ? -16.510 -13.880 30.224 1.00 69.00 110 ASP A N 1
ATOM 851 C CA . ASP A 1 110 ? -15.074 -13.820 29.983 1.00 69.00 110 ASP A CA 1
ATOM 852 C C . ASP A 1 110 ? -14.658 -12.389 29.608 1.00 69.00 110 ASP A C 1
ATOM 854 O O . ASP A 1 110 ? -15.348 -11.670 28.872 1.00 69.00 110 ASP A O 1
ATOM 858 N N . GLU A 1 111 ? -13.505 -11.964 30.125 1.00 67.81 111 GLU A N 1
ATOM 859 C CA . GLU A 1 111 ? -12.885 -10.703 29.732 1.00 67.81 111 GLU A CA 1
ATOM 860 C C . GLU A 1 111 ? -12.532 -10.777 28.242 1.00 67.81 111 GLU A C 1
ATOM 862 O O . GLU A 1 111 ? -11.804 -11.672 27.796 1.00 67.81 111 GLU A O 1
ATOM 867 N N . TYR A 1 112 ? -13.068 -9.852 27.445 1.00 67.25 112 TYR A N 1
ATOM 868 C CA . TYR A 1 112 ? -12.792 -9.837 26.017 1.00 67.25 112 TYR A CA 1
ATOM 869 C C . TYR A 1 112 ? -11.314 -9.508 25.770 1.00 67.25 112 TYR A C 1
ATOM 871 O O . TYR A 1 112 ? -10.890 -8.358 25.829 1.00 67.25 112 TYR A O 1
ATOM 879 N N . THR A 1 113 ? -10.527 -10.529 25.427 1.00 71.94 113 THR A N 1
ATOM 880 C CA . THR A 1 113 ? -9.092 -10.414 25.094 1.00 71.94 113 THR A CA 1
ATOM 881 C C . THR A 1 113 ? -8.825 -9.934 23.660 1.00 71.94 113 THR A C 1
ATOM 883 O O . THR A 1 113 ? -7.708 -10.061 23.145 1.00 71.94 113 THR A O 1
ATOM 886 N N . GLY A 1 114 ? -9.847 -9.407 22.981 1.00 80.19 114 GLY A N 1
ATOM 887 C CA . GLY A 1 114 ? -9.701 -8.866 21.636 1.00 80.19 114 GLY A CA 1
ATOM 888 C C . GLY A 1 114 ? -8.941 -7.543 21.595 1.00 80.19 114 GLY A C 1
ATOM 889 O O . GLY A 1 114 ? -8.433 -7.043 22.599 1.00 80.19 114 GLY A O 1
ATOM 890 N N . ILE A 1 115 ? -8.813 -6.993 20.389 1.00 83.75 115 ILE A N 1
ATOM 891 C CA . ILE A 1 115 ? -8.124 -5.716 20.192 1.00 83.75 115 ILE A CA 1
ATOM 892 C C . ILE A 1 115 ? -8.862 -4.597 20.939 1.00 83.75 115 ILE A C 1
ATOM 894 O O . ILE A 1 115 ? -10.085 -4.473 20.842 1.00 83.75 115 ILE A O 1
ATOM 898 N N . SER A 1 116 ? -8.126 -3.790 21.701 1.00 84.00 116 SER A N 1
ATOM 899 C CA . SER A 1 116 ? -8.715 -2.660 22.415 1.00 84.00 116 SER A CA 1
ATOM 900 C C . SER A 1 116 ? -8.967 -1.485 21.468 1.00 84.00 116 SER A C 1
ATOM 902 O O . SER A 1 116 ? -8.353 -1.356 20.405 1.00 84.00 116 SER A O 1
ATOM 904 N N . PHE A 1 117 ? -9.857 -0.575 21.867 1.00 74.69 117 PHE A N 1
ATOM 905 C CA . PHE A 1 117 ? -10.109 0.644 21.098 1.00 74.69 117 PHE A CA 1
ATOM 906 C C . PHE A 1 117 ? -8.850 1.519 20.970 1.00 74.69 117 PHE A C 1
ATOM 908 O O . PHE A 1 117 ? -8.578 2.055 19.899 1.00 74.69 117 PHE A O 1
ATOM 915 N N . GLN A 1 118 ? -8.044 1.604 22.033 1.00 80.50 118 GLN A N 1
ATOM 916 C CA . GLN A 1 118 ? -6.775 2.330 22.013 1.00 80.50 118 GLN A CA 1
ATOM 917 C C . GLN A 1 118 ? -5.802 1.731 20.990 1.00 80.50 118 GLN A C 1
ATOM 919 O O . GLN A 1 118 ? -5.175 2.474 20.242 1.00 80.50 118 GLN A O 1
ATOM 924 N N . GLU A 1 119 ? -5.708 0.401 20.919 1.00 90.19 119 GLU A N 1
ATOM 925 C CA . GLU A 1 119 ? -4.870 -0.294 19.935 1.00 90.19 119 GLU A CA 1
ATOM 926 C C . GLU A 1 119 ? -5.351 -0.019 18.504 1.00 90.19 119 GLU A C 1
ATOM 928 O O . GLU A 1 119 ? -4.539 0.274 17.627 1.00 90.19 119 GLU A O 1
ATOM 933 N N . LEU A 1 120 ? -6.669 -0.035 18.269 1.00 84.56 120 LEU A N 1
ATOM 934 C CA . LEU A 1 120 ? -7.278 0.309 16.979 1.00 84.56 120 LEU A CA 1
ATOM 935 C C . LEU A 1 120 ? -6.985 1.757 16.552 1.00 84.56 120 LEU A C 1
ATOM 937 O O . LEU A 1 120 ? -6.611 1.988 15.398 1.00 84.56 120 LEU A O 1
ATOM 941 N N . GLU A 1 121 ? -7.131 2.727 17.460 1.00 81.12 121 GLU A N 1
ATOM 942 C CA . GLU A 1 121 ? -6.822 4.138 17.185 1.00 81.12 121 GLU A CA 1
ATOM 943 C C . GLU A 1 121 ? -5.330 4.350 16.919 1.00 81.12 121 GLU A C 1
ATOM 945 O O . GLU A 1 121 ? -4.956 4.975 15.920 1.00 81.12 121 GLU A O 1
ATOM 950 N N . GLN A 1 122 ? -4.483 3.771 17.772 1.00 89.19 122 GLN A N 1
ATOM 951 C CA . GLN A 1 122 ? -3.029 3.811 17.653 1.00 89.19 122 GLN A CA 1
ATOM 952 C C . GLN A 1 122 ? -2.536 3.115 16.377 1.00 89.19 122 GLN A C 1
ATOM 954 O O . GLN A 1 122 ? -1.486 3.467 15.837 1.00 89.19 122 GLN A O 1
ATOM 959 N N . GLY A 1 123 ? -3.317 2.164 15.862 1.00 91.50 123 GLY A N 1
ATOM 960 C CA . GLY A 1 123 ? -3.018 1.437 14.640 1.00 91.50 123 GLY A CA 1
ATOM 961 C C . GLY A 1 123 ? -1.886 0.434 14.812 1.00 91.50 123 GLY A C 1
ATOM 962 O O . GLY A 1 123 ? -1.254 0.089 13.821 1.00 91.50 123 GLY A O 1
ATOM 963 N N . TRP A 1 124 ? -1.588 -0.008 16.033 1.00 92.75 124 TRP A N 1
ATOM 964 C CA . TRP A 1 124 ? -0.673 -1.119 16.272 1.00 92.75 124 TRP A CA 1
ATOM 965 C C . TRP A 1 124 ? -0.838 -1.699 17.681 1.00 92.75 124 TRP A C 1
ATOM 967 O O . TRP A 1 124 ? -1.321 -1.016 18.583 1.00 92.75 124 TRP A O 1
ATOM 977 N N . TYR A 1 125 ? -0.421 -2.953 17.878 1.00 93.00 125 TYR A N 1
ATOM 978 C CA . TYR A 1 125 ? -0.285 -3.564 19.203 1.00 93.00 125 TYR A CA 1
ATOM 979 C C . TYR A 1 125 ? 0.809 -4.640 19.251 1.00 93.00 125 TYR A C 1
ATOM 981 O O . TYR A 1 125 ? 1.199 -5.214 18.234 1.00 93.00 125 TYR A O 1
ATOM 989 N N . TRP A 1 126 ? 1.284 -4.933 20.462 1.00 91.75 126 TRP A N 1
ATOM 990 C CA . TRP A 1 126 ? 2.284 -5.966 20.746 1.00 91.75 126 TRP A CA 1
ATOM 991 C C . TRP A 1 126 ? 1.701 -7.377 20.644 1.00 91.75 126 TRP A C 1
ATOM 993 O O . TRP A 1 126 ? 0.708 -7.687 21.302 1.00 91.75 126 TRP A O 1
ATOM 1003 N N . GLY A 1 127 ? 2.332 -8.264 19.878 1.00 90.25 127 GLY A N 1
ATOM 1004 C CA . GLY A 1 127 ? 1.859 -9.641 19.734 1.00 90.25 127 GLY A CA 1
ATOM 1005 C C . GLY A 1 127 ? 2.886 -10.554 19.084 1.00 90.25 127 GLY A C 1
ATOM 1006 O O . GLY A 1 127 ? 3.991 -10.128 18.772 1.00 90.25 127 GLY A O 1
ATOM 1007 N N . VAL A 1 128 ? 2.509 -11.813 18.872 1.00 89.94 128 VAL A N 1
ATOM 1008 C CA . VAL A 1 128 ? 3.303 -12.794 18.113 1.00 89.94 128 VAL A CA 1
ATOM 1009 C C . VAL A 1 128 ? 2.611 -13.096 16.773 1.00 89.94 128 VAL A C 1
ATOM 1011 O O . VAL A 1 128 ? 1.396 -12.881 16.672 1.00 89.94 128 VAL A O 1
ATOM 1014 N N . PRO A 1 129 ? 3.331 -13.595 15.746 1.00 90.19 129 PRO A N 1
ATOM 1015 C CA . PRO A 1 129 ? 2.759 -13.801 14.411 1.00 90.19 129 PRO A CA 1
ATOM 1016 C C . PRO A 1 129 ? 1.577 -14.779 14.393 1.00 90.19 129 PRO A C 1
ATOM 1018 O O . PRO A 1 129 ? 0.658 -14.622 13.596 1.00 90.19 129 PRO A O 1
ATOM 1021 N N . ASP A 1 130 ? 1.578 -15.764 15.292 1.00 88.69 130 ASP A N 1
ATOM 1022 C CA . ASP A 1 130 ? 0.532 -16.793 15.372 1.00 88.69 130 ASP A CA 1
ATOM 1023 C C . ASP A 1 130 ? -0.623 -16.404 16.312 1.00 88.69 130 ASP A C 1
ATOM 1025 O O . ASP A 1 130 ? -1.567 -17.169 16.499 1.00 88.69 130 ASP A O 1
ATOM 1029 N N . TYR A 1 131 ? -0.561 -15.213 16.919 1.00 85.81 131 TYR A N 1
ATOM 1030 C CA . TYR A 1 131 ? -1.572 -14.722 17.853 1.00 85.81 131 TYR A CA 1
ATOM 1031 C C . TYR A 1 131 ? -2.048 -13.329 17.441 1.00 85.81 131 TYR A C 1
ATOM 1033 O O . TYR A 1 131 ? -1.593 -12.295 17.942 1.00 85.81 131 TYR A O 1
ATOM 1041 N N . LYS A 1 132 ? -2.984 -13.315 16.490 1.00 90.19 132 LYS A N 1
ATOM 1042 C CA . LYS A 1 132 ? -3.738 -12.120 16.113 1.00 90.19 132 LYS A CA 1
ATOM 1043 C C . LYS A 1 132 ? -4.929 -11.982 17.063 1.00 90.19 132 LYS A C 1
ATOM 1045 O O . LYS A 1 132 ? -5.721 -12.918 17.177 1.00 90.19 132 LYS A O 1
ATOM 1050 N N . LYS A 1 133 ? -5.046 -10.849 17.767 1.00 91.12 133 LYS A N 1
ATOM 1051 C CA . LYS A 1 133 ? -6.149 -10.632 18.712 1.00 91.12 133 LYS A CA 1
ATOM 1052 C C . LYS A 1 133 ? -7.488 -10.689 17.957 1.00 91.12 133 LYS A C 1
ATOM 1054 O O . LYS A 1 133 ? -7.583 -10.153 16.848 1.00 91.12 133 LYS A O 1
ATOM 1059 N N . PRO A 1 134 ? -8.542 -11.300 18.526 1.00 83.69 134 PRO A N 1
ATOM 1060 C CA . PRO A 1 134 ? -9.877 -11.238 17.943 1.00 83.69 134 PRO A CA 1
ATOM 1061 C C . PRO A 1 134 ? -10.306 -9.789 17.662 1.00 83.69 134 PRO A C 1
ATOM 1063 O O . PRO A 1 134 ? -10.146 -8.900 18.501 1.00 83.69 134 PRO A O 1
ATOM 1066 N N . GLY A 1 135 ? -10.810 -9.542 16.452 1.00 80.56 135 GLY A N 1
ATOM 1067 C CA . GLY A 1 135 ? -11.222 -8.214 15.990 1.00 80.56 135 GLY A CA 1
ATOM 1068 C C . GLY A 1 135 ? -10.120 -7.322 15.421 1.00 80.56 135 GLY A C 1
ATOM 1069 O O . GLY A 1 135 ? -10.426 -6.225 14.964 1.00 80.56 135 GLY A O 1
ATOM 1070 N N . THR A 1 136 ? -8.858 -7.764 15.385 1.00 88.56 136 THR A N 1
ATOM 1071 C CA . THR A 1 136 ? -7.837 -7.063 14.595 1.00 88.56 136 THR A CA 1
ATOM 1072 C C . THR A 1 136 ? -8.192 -7.128 13.105 1.00 88.56 136 THR A C 1
ATOM 1074 O O . THR A 1 136 ? -8.326 -8.242 12.586 1.00 88.56 136 THR A O 1
ATOM 1077 N N . PRO A 1 137 ? -8.268 -5.986 12.394 1.00 85.81 137 PRO A N 1
ATOM 1078 C CA . PRO A 1 137 ? -8.621 -5.970 10.981 1.00 85.81 137 PRO A CA 1
ATOM 1079 C C . PRO A 1 137 ? -7.732 -6.887 10.140 1.00 85.81 137 PRO A C 1
ATOM 1081 O O . PRO A 1 137 ? -6.513 -6.993 10.347 1.00 85.81 137 PRO A O 1
ATOM 1084 N N . SER A 1 138 ? -8.342 -7.573 9.179 1.00 84.25 138 SER A N 1
ATOM 1085 C CA . SER A 1 138 ? -7.667 -8.568 8.336 1.00 84.25 138 SER A CA 1
ATOM 1086 C C . SER A 1 138 ? -6.426 -8.020 7.617 1.00 84.25 138 SER A C 1
ATOM 1088 O O . SER A 1 138 ? -5.430 -8.735 7.524 1.00 84.25 138 SER A O 1
ATOM 1090 N N . ASN A 1 139 ? -6.428 -6.740 7.232 1.00 82.69 139 ASN A N 1
ATOM 1091 C CA . ASN A 1 139 ? -5.330 -6.063 6.533 1.00 82.69 139 ASN A CA 1
ATOM 1092 C C . ASN A 1 139 ? -4.124 -5.665 7.409 1.00 82.69 139 ASN A C 1
ATOM 1094 O O . ASN A 1 139 ? -3.141 -5.154 6.878 1.00 82.69 139 ASN A O 1
ATOM 1098 N N . TRP A 1 140 ? -4.173 -5.854 8.731 1.00 90.75 140 TRP A N 1
ATOM 1099 C CA . TRP A 1 140 ? -3.022 -5.577 9.597 1.00 90.75 140 TRP A CA 1
ATOM 1100 C C . TRP A 1 140 ? -1.894 -6.577 9.368 1.00 90.75 140 TRP A C 1
ATOM 1102 O O . TRP A 1 140 ? -2.134 -7.783 9.272 1.00 90.75 140 TRP A O 1
ATOM 1112 N N . VAL A 1 141 ? -0.665 -6.066 9.348 1.00 91.12 141 VAL A N 1
ATOM 1113 C CA . VAL A 1 141 ? 0.544 -6.827 9.029 1.00 91.12 141 VAL A CA 1
ATOM 1114 C C . VAL A 1 141 ? 1.390 -6.992 10.283 1.00 91.12 141 VAL A C 1
ATOM 1116 O O . VAL A 1 141 ? 1.625 -6.035 11.022 1.00 91.12 141 VAL A O 1
ATOM 1119 N N . PHE A 1 142 ? 1.863 -8.211 10.519 1.00 92.81 142 PHE A N 1
ATOM 1120 C CA . PHE A 1 142 ? 2.846 -8.474 11.558 1.00 92.81 142 PHE A CA 1
ATOM 1121 C C . PHE A 1 142 ? 4.225 -7.983 11.101 1.00 92.81 142 PHE A C 1
ATOM 1123 O O . PHE A 1 142 ? 4.707 -8.396 10.044 1.00 92.81 142 PHE A O 1
ATOM 1130 N N . LYS A 1 143 ? 4.871 -7.116 11.884 1.00 91.31 143 LYS A N 1
ATOM 1131 C CA . LYS A 1 143 ? 6.240 -6.656 11.621 1.00 91.31 143 LYS A CA 1
ATOM 1132 C C . LYS A 1 143 ? 7.168 -7.156 12.722 1.00 91.31 143 LYS A C 1
ATOM 1134 O O . LYS A 1 143 ? 6.896 -6.972 13.905 1.00 91.31 143 LYS A O 1
ATOM 1139 N N . ASN A 1 144 ? 8.277 -7.759 12.301 1.00 90.81 144 ASN A N 1
ATOM 1140 C CA . ASN A 1 144 ? 9.416 -8.077 13.152 1.00 90.81 144 ASN A CA 1
ATOM 1141 C C . ASN A 1 144 ? 10.629 -7.329 12.602 1.00 90.81 144 ASN A C 1
ATOM 1143 O O . ASN A 1 144 ? 11.229 -7.747 11.613 1.00 90.81 144 ASN A O 1
ATOM 1147 N N . ASP A 1 145 ? 10.947 -6.189 13.203 1.00 80.38 145 ASP A N 1
ATOM 1148 C CA . ASP A 1 145 ? 12.083 -5.361 12.799 1.00 80.38 145 ASP A CA 1
ATOM 1149 C C . ASP A 1 145 ? 13.392 -5.760 13.508 1.00 80.38 145 ASP A C 1
ATOM 1151 O O . ASP A 1 145 ? 14.405 -5.070 13.386 1.00 80.38 145 ASP A O 1
ATOM 1155 N N . GLY A 1 146 ? 13.394 -6.871 14.257 1.00 74.38 146 GLY A N 1
ATOM 1156 C CA . GLY A 1 146 ? 14.540 -7.329 15.043 1.00 74.38 146 GLY A CA 1
ATOM 1157 C C . GLY A 1 146 ? 14.895 -6.412 16.219 1.00 74.38 146 GLY A C 1
ATOM 1158 O O . GLY A 1 146 ? 15.875 -6.664 16.924 1.00 74.38 146 GLY A O 1
ATOM 1159 N N . THR A 1 147 ? 14.119 -5.353 16.453 1.00 62.22 147 THR A N 1
ATOM 1160 C CA . THR A 1 147 ? 14.178 -4.563 17.679 1.00 62.22 147 THR A CA 1
ATOM 1161 C C . THR A 1 147 ? 13.133 -5.094 18.660 1.00 62.22 147 THR A C 1
ATOM 1163 O O . THR A 1 147 ? 12.447 -6.075 18.387 1.00 62.22 147 THR A O 1
ATOM 1166 N N . ARG A 1 148 ? 12.987 -4.482 19.840 1.00 61.97 148 ARG A N 1
ATOM 1167 C CA . ARG A 1 148 ? 11.944 -4.865 20.812 1.00 61.97 148 ARG A CA 1
ATOM 1168 C C . ARG A 1 148 ? 10.519 -4.553 20.308 1.00 61.97 148 ARG A C 1
ATOM 1170 O O . ARG A 1 148 ? 9.659 -4.378 21.157 1.00 61.97 148 ARG A O 1
ATOM 1177 N N . SER A 1 149 ? 10.307 -4.459 18.986 1.00 73.81 149 SER A N 1
ATOM 1178 C CA . SER A 1 149 ? 9.152 -3.911 18.261 1.00 73.81 149 SER A CA 1
ATOM 1179 C C . SER A 1 149 ? 8.307 -4.938 17.493 1.00 73.81 149 SER A C 1
ATOM 1181 O O . SER A 1 149 ? 7.668 -4.593 16.505 1.00 73.81 149 SER A O 1
ATOM 1183 N N . GLU A 1 150 ? 8.276 -6.198 17.945 1.00 89.75 150 GLU A N 1
ATOM 1184 C CA . GLU A 1 150 ? 7.405 -7.233 17.371 1.00 89.75 150 GLU A CA 1
ATOM 1185 C C . GLU A 1 150 ? 5.921 -6.944 17.630 1.00 89.75 150 GLU A C 1
ATOM 1187 O O . GLU A 1 150 ? 5.439 -6.993 18.762 1.00 89.75 150 GLU A O 1
ATOM 1192 N N . GLY A 1 151 ? 5.167 -6.667 16.572 1.00 93.31 151 GLY A N 1
ATOM 1193 C CA . GLY A 1 151 ? 3.773 -6.283 16.724 1.00 93.31 151 GLY A CA 1
ATOM 1194 C C . GLY A 1 151 ? 2.957 -6.415 15.455 1.00 93.31 151 GLY A C 1
ATOM 1195 O O . GLY A 1 151 ? 3.469 -6.624 14.354 1.00 93.31 151 GLY A O 1
ATOM 1196 N N . TRP A 1 152 ? 1.653 -6.281 15.629 1.00 93.75 152 TRP A N 1
ATOM 1197 C CA . TRP A 1 152 ? 0.699 -6.140 14.545 1.00 93.75 152 TRP A CA 1
ATOM 1198 C C . TRP A 1 152 ? 0.481 -4.662 14.282 1.00 93.75 152 TRP A C 1
ATOM 1200 O O . TRP A 1 152 ? 0.167 -3.914 15.204 1.00 93.75 152 TRP A O 1
ATOM 1210 N N . PHE A 1 153 ? 0.624 -4.250 13.030 1.00 92.25 153 PHE A N 1
ATOM 1211 C CA . PHE A 1 153 ? 0.520 -2.858 12.620 1.00 92.25 153 PHE A CA 1
ATOM 1212 C C . PHE A 1 153 ? -0.586 -2.709 11.583 1.00 92.25 153 PHE A C 1
ATOM 1214 O O . PHE A 1 153 ? -0.684 -3.490 10.631 1.00 92.25 153 PHE A O 1
ATOM 1221 N N . ARG A 1 154 ? -1.391 -1.660 11.735 1.00 90.62 154 ARG A N 1
ATOM 1222 C CA . ARG A 1 154 ? -2.194 -1.106 10.653 1.00 90.62 154 ARG A CA 1
ATOM 1223 C C . ARG A 1 154 ? -1.218 -0.734 9.536 1.00 90.62 154 ARG A C 1
ATOM 1225 O O . ARG A 1 154 ? -0.245 -0.032 9.825 1.00 90.62 154 ARG A O 1
ATOM 1232 N N . PRO A 1 155 ? -1.429 -1.200 8.295 1.00 81.94 155 PRO A N 1
ATOM 1233 C CA . PRO A 1 155 ? -0.596 -0.774 7.183 1.00 81.94 155 PRO A CA 1
ATOM 1234 C C . PRO A 1 155 ? -0.631 0.752 7.135 1.00 81.94 155 PRO A C 1
ATOM 1236 O O . PRO A 1 155 ? -1.711 1.352 7.170 1.00 81.94 155 PRO A O 1
ATOM 1239 N N . ASP A 1 156 ? 0.546 1.376 7.152 1.00 71.44 156 ASP A N 1
ATOM 1240 C CA . ASP A 1 156 ? 0.626 2.824 7.046 1.00 71.44 156 ASP A CA 1
ATOM 1241 C C . ASP A 1 156 ? -0.012 3.201 5.700 1.00 71.44 156 ASP A C 1
ATOM 1243 O O . ASP A 1 156 ? 0.382 2.639 4.672 1.00 71.44 156 ASP A O 1
ATOM 1247 N N . PRO A 1 157 ? -1.005 4.109 5.657 1.00 60.03 157 PRO A N 1
ATOM 1248 C CA . PRO A 1 157 ? -1.572 4.558 4.389 1.00 60.03 157 PRO A CA 1
ATOM 1249 C C . PRO A 1 157 ? -0.502 5.118 3.434 1.00 60.03 157 PRO A C 1
ATOM 1251 O O . PRO A 1 157 ? -0.730 5.148 2.228 1.00 60.03 157 PRO A O 1
ATOM 1254 N N . THR A 1 158 ? 0.673 5.509 3.943 1.00 54.72 158 THR A N 1
ATOM 1255 C CA . THR A 1 158 ? 1.828 5.922 3.136 1.00 54.72 158 THR A CA 1
ATOM 1256 C C . THR A 1 158 ? 2.745 4.768 2.702 1.00 54.72 158 THR A C 1
ATOM 1258 O O . THR A 1 158 ? 3.263 4.819 1.584 1.00 54.72 158 THR A O 1
ATOM 1261 N N . GLU A 1 159 ? 2.885 3.687 3.487 1.00 58.25 159 GLU A N 1
ATOM 1262 C CA . GLU A 1 159 ? 3.536 2.440 3.023 1.00 58.25 159 GLU A CA 1
ATOM 1263 C C . GLU A 1 159 ? 2.659 1.660 2.034 1.00 58.25 159 GLU A C 1
ATOM 1265 O O . GLU A 1 159 ? 3.177 0.871 1.253 1.00 58.25 159 GLU A O 1
ATOM 1270 N N . SER A 1 160 ? 1.349 1.919 2.028 1.00 55.53 160 SER A N 1
ATOM 1271 C CA . SER A 1 160 ? 0.376 1.414 1.054 1.00 55.53 160 SER A CA 1
ATOM 1272 C C . SER A 1 160 ? 0.178 2.371 -0.127 1.00 55.53 160 SER A C 1
ATOM 1274 O O . SER A 1 160 ? -0.881 2.390 -0.760 1.00 55.53 160 SER A O 1
ATOM 1276 N N . SER A 1 161 ? 1.175 3.181 -0.466 1.00 59.38 161 SER A N 1
ATOM 1277 C CA . SER A 1 161 ? 1.188 3.782 -1.791 1.00 59.38 161 SER A CA 1
ATOM 1278 C C . SER A 1 161 ? 1.922 2.824 -2.729 1.00 59.38 161 SER A C 1
ATOM 1280 O O . SER A 1 161 ? 3.041 3.068 -3.166 1.00 59.38 161 SER A O 1
ATOM 1282 N N . ASP A 1 162 ? 1.235 1.730 -3.099 1.00 81.19 162 ASP A N 1
ATOM 1283 C CA . ASP A 1 162 ? 1.588 0.875 -4.251 1.00 81.19 162 ASP A CA 1
ATOM 1284 C C . ASP A 1 162 ? 1.801 1.703 -5.524 1.00 81.19 162 ASP A C 1
ATOM 1286 O O . ASP A 1 162 ? 2.233 1.177 -6.544 1.00 81.19 162 ASP A O 1
ATOM 1290 N N . TYR A 1 163 ? 1.459 2.995 -5.481 1.00 89.69 163 TYR A N 1
ATOM 1291 C CA . TYR A 1 163 ? 1.699 3.969 -6.508 1.00 89.69 163 TYR A CA 1
ATOM 1292 C C . TYR A 1 163 ? 2.098 5.357 -5.969 1.00 89.69 163 TYR A C 1
ATOM 1294 O O . TYR A 1 163 ? 1.557 5.841 -4.982 1.00 89.69 163 TYR A O 1
ATOM 1302 N N . ILE A 1 164 ? 2.955 6.068 -6.697 1.00 92.06 164 ILE A N 1
ATOM 1303 C CA . ILE A 1 164 ? 3.272 7.489 -6.520 1.00 92.06 164 ILE A CA 1
ATOM 1304 C C . ILE A 1 164 ? 2.776 8.251 -7.753 1.00 92.06 164 ILE A C 1
ATOM 1306 O O . ILE A 1 164 ? 2.970 7.810 -8.886 1.00 92.06 164 ILE A O 1
ATOM 1310 N N . LEU A 1 165 ? 2.143 9.410 -7.550 1.00 93.31 165 LEU A N 1
ATOM 1311 C CA . LEU A 1 165 ? 1.644 10.254 -8.649 1.00 93.31 165 LEU A CA 1
ATOM 1312 C C . LEU A 1 165 ? 2.582 11.418 -9.013 1.00 93.31 165 LEU A C 1
ATOM 1314 O O . LEU A 1 165 ? 2.325 12.154 -9.966 1.00 93.31 165 LEU A O 1
ATOM 1318 N N . GLU A 1 166 ? 3.679 11.597 -8.281 1.00 92.00 166 GLU A N 1
ATOM 1319 C CA . GLU A 1 166 ? 4.740 12.537 -8.654 1.00 92.00 166 GLU A CA 1
ATOM 1320 C C . GLU A 1 166 ? 5.322 12.169 -10.022 1.00 92.00 166 GLU A C 1
ATOM 1322 O O . GLU A 1 166 ? 5.523 10.992 -10.314 1.00 92.00 166 GLU A O 1
ATOM 1327 N N . ALA A 1 167 ? 5.606 13.166 -10.865 1.00 93.44 167 ALA A N 1
ATOM 1328 C CA . ALA A 1 167 ? 6.088 12.940 -12.230 1.00 93.44 167 ALA A CA 1
ATOM 1329 C C . ALA A 1 167 ? 5.191 11.971 -13.034 1.00 93.44 167 ALA A C 1
ATOM 1331 O O . ALA A 1 167 ? 5.689 11.114 -13.770 1.00 93.44 167 ALA A O 1
ATOM 1332 N N . SER A 1 168 ? 3.867 12.096 -12.887 1.00 96.06 168 SER A N 1
ATOM 1333 C CA . SER A 1 168 ? 2.888 11.378 -13.705 1.00 96.06 168 SER A CA 1
ATOM 1334 C C . SER A 1 168 ? 1.750 12.281 -14.190 1.00 96.06 168 SER A C 1
ATOM 1336 O O . SER A 1 168 ? 1.366 13.241 -13.517 1.00 96.06 168 SER A O 1
ATOM 1338 N N . GLU A 1 169 ? 1.200 11.982 -15.366 1.00 97.00 169 GLU A N 1
ATOM 1339 C CA . GLU A 1 169 ? 0.005 12.634 -15.904 1.00 97.00 169 GLU A CA 1
ATOM 1340 C C . GLU A 1 169 ? -0.800 11.698 -16.818 1.00 97.00 169 GLU A C 1
ATOM 1342 O O . GLU A 1 169 ? -0.349 10.618 -17.173 1.00 97.00 169 GLU A O 1
ATOM 1347 N N . GLY A 1 170 ? -1.995 12.119 -17.234 1.00 97.31 170 GLY A N 1
ATOM 1348 C CA . GLY A 1 170 ? -2.836 11.329 -18.134 1.00 97.31 170 GLY A CA 1
ATOM 1349 C C . GLY A 1 170 ? -3.778 10.357 -17.420 1.00 97.31 170 GLY A C 1
ATOM 1350 O O . GLY A 1 170 ? -3.629 10.043 -16.234 1.00 97.31 170 GLY A O 1
ATOM 1351 N N . SER A 1 171 ? -4.802 9.936 -18.157 1.00 97.56 171 SER A N 1
ATOM 1352 C CA . SER A 1 171 ? -5.835 8.993 -17.725 1.00 97.56 171 SER A CA 1
ATOM 1353 C C . SER A 1 171 ? -5.608 7.620 -18.347 1.00 97.56 171 SER A C 1
ATOM 1355 O O . SER A 1 171 ? -5.076 7.510 -19.452 1.00 97.56 171 SER A O 1
ATOM 1357 N N . CYS A 1 172 ? -6.034 6.570 -17.665 1.00 97.44 172 CYS A N 1
ATOM 1358 C CA . CYS A 1 172 ? -5.887 5.211 -18.161 1.00 97.44 172 CYS A CA 1
ATOM 1359 C C . CYS A 1 172 ? -6.915 4.283 -17.522 1.00 97.44 172 CYS A C 1
ATOM 1361 O O . CYS A 1 172 ? -7.351 4.507 -16.394 1.00 97.44 172 CYS A O 1
ATOM 1363 N N . ASP A 1 173 ? -7.208 3.209 -18.238 1.00 96.44 173 ASP A N 1
ATOM 1364 C CA . ASP A 1 173 ? -8.030 2.086 -17.808 1.00 96.44 173 ASP A CA 1
ATOM 1365 C C . ASP A 1 173 ? -7.203 0.783 -17.754 1.00 96.44 173 ASP A C 1
ATOM 1367 O O . ASP A 1 173 ? -7.627 -0.195 -17.142 1.00 96.44 173 ASP A O 1
ATOM 1371 N N . ASP A 1 174 ? -6.008 0.764 -18.365 1.00 95.38 174 ASP A N 1
ATOM 1372 C CA . ASP A 1 174 ? -5.076 -0.368 -18.347 1.00 95.38 174 ASP A CA 1
ATOM 1373 C C . ASP A 1 174 ? -3.600 0.074 -18.322 1.00 95.38 174 ASP A C 1
ATOM 1375 O O . ASP A 1 174 ? -3.232 1.147 -18.808 1.00 95.38 174 ASP A O 1
ATOM 1379 N N . ASN A 1 175 ? -2.728 -0.785 -17.779 1.00 93.50 175 ASN A N 1
ATOM 1380 C CA . ASN A 1 175 ? -1.291 -0.538 -17.658 1.00 93.50 175 ASN A CA 1
ATOM 1381 C C . ASN A 1 175 ? -0.607 -0.277 -19.008 1.00 93.50 175 ASN A C 1
ATOM 1383 O O . ASN A 1 175 ? 0.327 0.519 -19.044 1.00 93.50 175 ASN A O 1
ATOM 1387 N N . ALA A 1 176 ? -1.059 -0.891 -20.109 1.00 96.12 176 ALA A N 1
ATOM 1388 C CA . ALA A 1 176 ? -0.426 -0.715 -21.419 1.00 96.12 176 ALA A CA 1
ATOM 1389 C C . ALA A 1 176 ? -0.569 0.709 -21.989 1.00 96.12 176 ALA A C 1
ATOM 1391 O O . ALA A 1 176 ? 0.168 1.086 -22.901 1.00 96.12 176 ALA A O 1
ATOM 1392 N N . GLN A 1 177 ? -1.510 1.502 -21.463 1.00 97.50 177 GLN A N 1
ATOM 1393 C CA . GLN A 1 177 ? -1.736 2.880 -21.901 1.00 97.50 177 GLN A CA 1
ATOM 1394 C C . GLN A 1 177 ? -0.733 3.868 -21.307 1.00 97.50 177 GLN A C 1
ATOM 1396 O O . GLN A 1 177 ? -0.591 4.958 -21.846 1.00 97.50 177 GLN A O 1
ATOM 1401 N N . CYS A 1 178 ? -0.054 3.513 -20.215 1.00 97.62 178 CYS A N 1
ATOM 1402 C CA . CYS A 1 178 ? 0.894 4.390 -19.540 1.00 97.62 178 CYS A CA 1
ATOM 1403 C C . CYS A 1 178 ? 2.321 3.991 -19.895 1.00 97.62 178 CYS A C 1
ATOM 1405 O O . CYS A 1 178 ? 2.713 2.834 -19.761 1.00 97.62 178 CYS A O 1
ATOM 1407 N N . GLN A 1 179 ? 3.108 4.962 -20.335 1.00 96.19 179 GLN A N 1
ATOM 1408 C CA . GLN A 1 179 ? 4.496 4.775 -20.717 1.00 96.19 179 GLN A CA 1
ATOM 1409 C C . GLN A 1 179 ? 5.355 5.842 -20.053 1.00 96.19 179 GLN A C 1
ATOM 1411 O O . GLN A 1 179 ? 4.929 6.976 -19.824 1.00 96.19 179 GLN A O 1
ATOM 1416 N N . TRP A 1 180 ? 6.587 5.469 -19.731 1.00 93.25 180 TRP A N 1
ATOM 1417 C CA . TRP A 1 180 ? 7.573 6.446 -19.310 1.00 93.25 180 TRP A CA 1
ATOM 1418 C C . TRP A 1 180 ? 8.054 7.238 -20.527 1.00 93.25 180 TRP A C 1
ATOM 1420 O O . TRP A 1 180 ? 8.493 6.650 -21.514 1.00 93.25 180 TRP A O 1
ATOM 1430 N N . ALA A 1 181 ? 7.975 8.561 -20.440 1.00 92.50 181 ALA A N 1
ATOM 1431 C CA . ALA A 1 181 ? 8.421 9.483 -21.469 1.00 92.50 181 ALA A CA 1
ATOM 1432 C C . ALA A 1 181 ? 9.504 10.411 -20.907 1.00 92.50 181 ALA A C 1
ATOM 1434 O O . ALA A 1 181 ? 9.247 11.217 -20.008 1.00 92.50 181 ALA A O 1
ATOM 1435 N N . GLY A 1 182 ? 10.720 10.289 -21.430 1.00 84.50 182 GLY A N 1
ATOM 1436 C CA . GLY A 1 182 ? 11.850 11.151 -21.104 1.00 84.50 182 GLY A CA 1
ATOM 1437 C C . GLY A 1 182 ? 13.085 10.757 -21.908 1.00 84.50 182 GLY A C 1
ATOM 1438 O O . GLY A 1 182 ? 13.361 9.575 -22.089 1.00 84.50 182 GLY A O 1
ATOM 1439 N N . GLU A 1 183 ? 13.839 11.740 -22.390 1.00 67.94 183 GLU A N 1
ATOM 1440 C CA . GLU A 1 183 ? 15.163 11.516 -22.968 1.00 67.94 183 GLU A CA 1
ATOM 1441 C C . GLU A 1 183 ? 16.215 12.088 -22.008 1.00 67.94 183 GLU A C 1
ATOM 1443 O O . GLU A 1 183 ? 16.256 13.292 -21.736 1.00 67.94 183 GLU A O 1
ATOM 1448 N N . GLY A 1 184 ? 17.031 11.213 -21.411 1.00 63.06 184 GLY A N 1
ATOM 1449 C CA . GLY A 1 184 ? 18.016 11.606 -20.402 1.00 63.06 184 GLY A CA 1
ATOM 1450 C C . GLY A 1 184 ? 18.934 10.468 -19.958 1.00 63.06 184 GLY A C 1
ATOM 1451 O O . GLY A 1 184 ? 18.518 9.317 -19.847 1.00 63.06 184 GLY A O 1
ATOM 1452 N N . CYS A 1 185 ? 20.194 10.797 -19.665 1.00 63.44 185 CYS A N 1
ATOM 1453 C CA . CYS A 1 185 ? 21.276 9.842 -19.385 1.00 63.44 185 CYS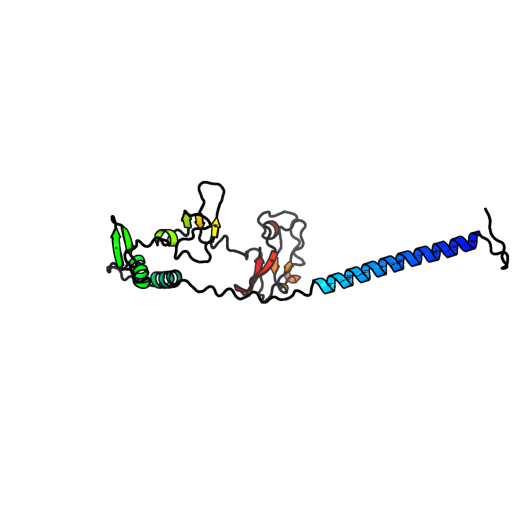 A CA 1
ATOM 1454 C C . CYS A 1 185 ? 21.242 9.159 -17.999 1.00 63.44 185 CYS A C 1
ATOM 1456 O O . CYS A 1 185 ? 22.241 8.551 -17.620 1.00 63.44 185 CYS A O 1
ATOM 1458 N N . GLY A 1 186 ? 20.159 9.234 -17.216 1.00 60.09 186 GLY A N 1
ATOM 1459 C CA . GLY A 1 186 ? 20.252 8.810 -15.808 1.00 60.09 186 GLY A CA 1
ATOM 1460 C C . GLY A 1 186 ? 18.964 8.570 -15.026 1.00 60.09 186 GLY A C 1
ATOM 1461 O O . GLY A 1 186 ? 19.015 8.571 -13.801 1.00 60.09 186 GLY A O 1
ATOM 1462 N N . GLY A 1 187 ? 17.810 8.392 -15.679 1.00 63.09 187 GLY A N 1
ATOM 1463 C CA . GLY A 1 187 ? 16.582 7.946 -14.994 1.00 63.09 187 GLY A CA 1
ATOM 1464 C C . GLY A 1 187 ? 15.995 8.912 -13.949 1.00 63.09 187 GLY A C 1
ATOM 1465 O O . GLY A 1 187 ? 15.112 8.521 -13.195 1.00 63.09 187 GLY A O 1
ATOM 1466 N N . GLY A 1 188 ? 16.470 10.162 -13.888 1.00 69.69 188 GLY A N 1
ATOM 1467 C CA . GLY A 1 188 ? 16.052 11.170 -12.900 1.00 69.69 188 GLY A CA 1
ATOM 1468 C C . GLY A 1 188 ? 15.050 12.211 -13.405 1.00 69.69 188 GLY A C 1
ATOM 1469 O O . GLY A 1 188 ? 14.585 13.045 -12.629 1.00 69.69 188 GLY A O 1
ATOM 1470 N N . HIS A 1 189 ? 14.729 12.179 -14.697 1.00 78.50 189 HIS A N 1
ATOM 1471 C CA . HIS A 1 189 ? 13.877 13.160 -15.347 1.00 78.50 189 HIS A CA 1
ATOM 1472 C C . HIS A 1 189 ? 13.009 12.470 -16.405 1.00 78.50 189 HIS A C 1
ATOM 1474 O O . HIS A 1 189 ? 13.503 11.701 -17.226 1.00 78.50 189 HIS A O 1
ATOM 1480 N N . GLY A 1 190 ? 11.704 12.713 -16.354 1.00 88.81 190 GLY A N 1
ATOM 1481 C CA . GLY A 1 190 ? 10.717 12.116 -17.248 1.00 88.81 190 GLY A CA 1
ATOM 1482 C C . GLY A 1 190 ? 9.320 12.189 -16.644 1.00 88.81 190 GLY A C 1
ATOM 1483 O O . GLY A 1 190 ? 9.134 12.722 -15.549 1.00 88.81 190 GLY A O 1
ATOM 1484 N N . MET A 1 191 ? 8.343 11.651 -17.360 1.00 93.81 191 MET A N 1
ATOM 1485 C CA . MET A 1 191 ? 6.939 11.646 -16.964 1.00 93.81 191 MET A CA 1
ATOM 1486 C C . MET A 1 191 ? 6.332 10.271 -17.243 1.00 93.81 191 MET A C 1
ATOM 1488 O O . MET A 1 191 ? 6.496 9.738 -18.336 1.00 93.81 191 MET A O 1
ATOM 1492 N N . CYS A 1 192 ? 5.616 9.690 -16.282 1.00 96.25 192 CYS A N 1
ATOM 1493 C CA . CYS A 1 192 ? 4.745 8.548 -16.554 1.00 96.25 192 CYS A CA 1
ATOM 1494 C C . CYS A 1 192 ? 3.429 9.067 -17.143 1.00 96.25 192 CYS A C 1
ATOM 1496 O O . CYS A 1 192 ? 2.678 9.752 -16.452 1.00 96.25 192 CYS A O 1
ATOM 1498 N N . THR A 1 193 ? 3.172 8.808 -18.425 1.00 97.31 193 THR A N 1
ATOM 1499 C CA . THR A 1 193 ? 2.066 9.434 -19.162 1.00 97.31 193 THR A CA 1
ATOM 1500 C C . THR A 1 193 ? 1.442 8.498 -20.189 1.00 97.31 193 THR A C 1
ATOM 1502 O O . THR A 1 193 ? 2.077 7.555 -20.652 1.00 97.31 193 THR A O 1
ATOM 1505 N N . ASN A 1 194 ? 0.199 8.772 -20.578 1.00 97.56 194 ASN A N 1
ATOM 1506 C CA . ASN A 1 194 ? -0.443 8.146 -21.735 1.00 97.56 194 ASN A CA 1
ATOM 1507 C C . ASN A 1 194 ? -0.225 8.924 -23.049 1.00 97.56 194 ASN A C 1
ATOM 1509 O O . ASN A 1 194 ? -0.742 8.529 -24.092 1.00 97.56 194 ASN A O 1
ATOM 1513 N N . ASN A 1 195 ? 0.527 10.028 -23.005 1.00 97.19 195 ASN A N 1
ATOM 1514 C CA . ASN A 1 195 ? 0.879 10.844 -24.163 1.00 97.19 195 ASN A CA 1
ATOM 1515 C C . ASN A 1 195 ? 2.398 11.107 -24.208 1.00 97.19 195 ASN A C 1
ATOM 1517 O O . ASN A 1 195 ? 2.848 12.211 -23.884 1.00 97.19 195 ASN A O 1
ATOM 1521 N N . PRO A 1 196 ? 3.212 10.099 -24.574 1.00 95.19 196 PRO A N 1
ATOM 1522 C CA . PRO A 1 196 ? 4.667 10.226 -24.545 1.00 95.19 196 PRO A CA 1
ATOM 1523 C C . PRO A 1 196 ? 5.210 11.235 -25.567 1.00 95.19 196 PRO A C 1
ATOM 1525 O O . PRO A 1 196 ? 6.256 11.835 -25.333 1.00 95.19 196 PRO A O 1
ATOM 1528 N N . GLU A 1 197 ? 4.489 11.479 -26.667 1.00 93.88 197 GLU A N 1
ATOM 1529 C CA . GLU A 1 197 ? 4.896 12.402 -27.739 1.00 93.88 197 GLU A CA 1
ATOM 1530 C C . GLU A 1 197 ? 5.097 13.838 -27.240 1.00 93.88 197 GLU A C 1
ATOM 1532 O O . GLU A 1 197 ? 5.997 14.536 -27.698 1.00 93.88 197 GLU A O 1
ATOM 1537 N N . LYS A 1 198 ? 4.335 14.253 -26.219 1.00 93.75 198 LYS A N 1
ATOM 1538 C CA . LYS A 1 198 ? 4.462 15.569 -25.570 1.00 93.75 198 LYS A CA 1
ATOM 1539 C C . LYS A 1 198 ? 5.855 15.825 -24.969 1.00 93.75 198 LYS A C 1
ATOM 1541 O O . LYS A 1 198 ? 6.213 16.982 -24.758 1.00 93.75 198 LYS A O 1
ATOM 1546 N N . TYR A 1 199 ? 6.620 14.772 -24.676 1.00 88.94 199 TYR A N 1
ATOM 1547 C CA . TYR A 1 199 ? 7.890 14.848 -23.951 1.00 88.94 199 TYR A CA 1
ATOM 1548 C C . TYR A 1 199 ? 9.120 14.473 -24.787 1.00 88.94 199 TYR A C 1
ATOM 1550 O O . TYR A 1 199 ? 10.221 14.478 -24.243 1.00 88.94 199 TYR A O 1
ATOM 1558 N N . GLN A 1 200 ? 8.967 14.180 -26.084 1.00 83.75 200 GLN A N 1
ATOM 1559 C CA . GLN A 1 200 ? 10.082 13.746 -26.944 1.00 83.75 200 GLN A CA 1
ATOM 1560 C C . GLN A 1 200 ? 11.176 14.815 -27.101 1.00 83.75 200 GLN A C 1
ATOM 1562 O O . GLN A 1 200 ? 12.353 14.482 -27.137 1.00 83.75 200 GLN A O 1
ATOM 1567 N N . ASP A 1 201 ? 10.809 16.099 -27.103 1.00 82.19 201 ASP A N 1
ATOM 1568 C CA . ASP A 1 201 ? 11.766 17.204 -27.273 1.00 82.19 201 ASP A CA 1
ATOM 1569 C C . ASP A 1 201 ? 12.325 17.750 -25.946 1.00 82.19 201 ASP A C 1
ATOM 1571 O O . ASP A 1 201 ? 13.104 18.709 -25.926 1.00 82.19 201 ASP A O 1
ATOM 1575 N N . VAL A 1 202 ? 11.919 17.177 -24.808 1.00 77.19 202 VAL A N 1
ATOM 1576 C CA . VAL A 1 202 ? 12.396 17.614 -23.493 1.00 77.19 202 VAL A CA 1
ATOM 1577 C C . VAL A 1 202 ? 13.715 16.906 -23.202 1.00 77.19 202 VAL A C 1
ATOM 1579 O O . VAL A 1 202 ? 13.752 15.871 -22.542 1.00 77.19 202 VAL A O 1
ATOM 1582 N N . ILE A 1 203 ? 14.812 17.486 -23.694 1.00 72.31 203 ILE A N 1
ATOM 1583 C CA . ILE A 1 203 ? 16.163 17.046 -23.335 1.00 72.31 203 ILE A CA 1
ATOM 1584 C C . ILE A 1 203 ? 16.398 17.415 -21.873 1.00 72.31 203 ILE A C 1
ATOM 1586 O O . ILE A 1 203 ? 16.476 18.590 -21.506 1.00 72.31 203 ILE A O 1
ATOM 1590 N N . THR A 1 204 ? 16.491 16.398 -21.030 1.00 67.06 204 THR A N 1
ATOM 1591 C CA . THR A 1 204 ? 16.735 16.576 -19.599 1.00 67.06 204 THR A CA 1
ATOM 1592 C C . THR A 1 204 ? 18.237 16.669 -19.329 1.00 67.06 204 THR A C 1
ATOM 1594 O O . THR A 1 204 ? 19.052 16.195 -20.125 1.00 67.06 204 THR A O 1
ATOM 1597 N N . THR A 1 205 ? 18.642 17.328 -18.239 1.00 74.81 205 THR A N 1
ATOM 1598 C CA . THR A 1 205 ? 20.062 17.343 -17.863 1.00 74.81 205 THR A CA 1
ATOM 1599 C C . THR A 1 205 ? 20.496 15.939 -17.438 1.00 74.81 205 THR A C 1
ATOM 1601 O O . THR A 1 205 ? 19.686 15.114 -17.017 1.00 74.81 205 THR A O 1
ATOM 1604 N N . CYS A 1 206 ? 21.792 15.641 -17.545 1.00 78.88 206 CYS A N 1
ATOM 1605 C CA . CYS A 1 206 ? 22.352 14.357 -17.108 1.00 78.88 206 CYS A CA 1
ATOM 1606 C C . CYS A 1 206 ? 22.450 14.226 -15.576 1.00 78.88 206 CYS A C 1
ATOM 1608 O O . CYS A 1 206 ? 23.163 13.350 -15.087 1.00 78.88 206 CYS A O 1
ATOM 1610 N N . ASP A 1 207 ? 21.782 15.097 -14.821 1.00 83.62 207 ASP A N 1
ATOM 1611 C CA . ASP A 1 207 ? 21.806 15.068 -13.368 1.00 83.62 207 ASP A CA 1
ATOM 1612 C C . ASP A 1 207 ? 20.884 13.948 -12.874 1.00 83.62 207 ASP A C 1
ATOM 1614 O O . ASP A 1 207 ? 19.721 13.835 -13.263 1.00 83.62 207 ASP A O 1
ATOM 1618 N N . ILE A 1 208 ? 21.412 13.071 -12.024 1.00 83.44 208 ILE A N 1
ATOM 1619 C CA . ILE A 1 208 ? 20.630 11.975 -11.456 1.00 83.44 208 ILE A CA 1
ATOM 1620 C C . ILE A 1 208 ? 19.874 12.512 -10.242 1.00 83.44 208 ILE A C 1
ATOM 1622 O O . ILE A 1 208 ? 20.474 12.880 -9.234 1.00 83.44 208 ILE A O 1
ATOM 1626 N N . ASN A 1 209 ? 18.545 12.518 -10.318 1.00 86.00 209 ASN A N 1
ATOM 1627 C CA . ASN A 1 209 ? 17.689 12.733 -9.158 1.00 86.00 209 ASN A CA 1
ATOM 1628 C C . ASN A 1 209 ? 17.426 11.394 -8.450 1.00 86.00 209 ASN A C 1
ATOM 1630 O O . ASN A 1 209 ? 16.578 10.612 -8.883 1.00 86.00 209 ASN A O 1
ATOM 1634 N N . GLU A 1 210 ? 18.131 11.130 -7.349 1.00 87.62 210 GLU A N 1
ATOM 1635 C CA . GLU A 1 210 ? 17.988 9.894 -6.557 1.00 87.62 210 GLU A CA 1
ATOM 1636 C C . GLU A 1 210 ? 16.563 9.681 -6.016 1.00 87.62 210 GLU A C 1
ATOM 1638 O O . GLU A 1 210 ? 16.119 8.546 -5.855 1.00 87.62 210 GLU A O 1
ATOM 1643 N N . ASN A 1 211 ? 15.806 10.763 -5.805 1.00 87.38 211 ASN A N 1
ATOM 1644 C CA . ASN A 1 211 ? 14.432 10.704 -5.303 1.00 87.38 211 ASN A CA 1
ATOM 1645 C C . ASN A 1 211 ? 13.387 10.488 -6.411 1.00 87.38 211 ASN A C 1
ATOM 1647 O O . ASN A 1 211 ? 12.187 10.414 -6.131 1.00 87.38 211 ASN A O 1
ATOM 1651 N N . PHE A 1 212 ? 13.796 10.378 -7.677 1.00 90.88 212 PHE A N 1
ATOM 1652 C CA . PHE A 1 212 ? 12.862 10.118 -8.768 1.00 90.88 212 PHE A CA 1
ATOM 1653 C C . PHE A 1 212 ? 12.206 8.728 -8.609 1.00 90.88 212 PHE A C 1
ATOM 1655 O O . PHE A 1 212 ? 12.896 7.780 -8.226 1.00 90.88 212 PHE A O 1
ATOM 1662 N N . PRO A 1 213 ? 10.893 8.556 -8.877 1.00 91.62 213 PRO A N 1
ATOM 1663 C CA . PRO A 1 213 ? 10.196 7.290 -8.618 1.00 91.62 213 PRO A CA 1
ATOM 1664 C C . PRO A 1 213 ? 10.859 6.051 -9.246 1.00 91.62 213 PRO A C 1
ATOM 1666 O O . PRO A 1 213 ? 10.993 5.030 -8.573 1.00 91.62 213 PRO A O 1
ATOM 1669 N N . ALA A 1 214 ? 11.363 6.153 -10.481 1.00 90.38 214 ALA A N 1
ATOM 1670 C CA . ALA A 1 214 ? 12.075 5.052 -11.139 1.00 90.38 214 ALA A CA 1
ATOM 1671 C C . ALA A 1 214 ? 13.318 4.589 -10.351 1.00 90.38 214 ALA A C 1
ATOM 1673 O O . ALA A 1 214 ? 13.548 3.392 -10.192 1.00 90.38 214 ALA A O 1
ATOM 1674 N N . ASN A 1 215 ? 14.073 5.531 -9.777 1.00 88.94 215 ASN A N 1
ATOM 1675 C CA . ASN A 1 215 ? 15.273 5.250 -8.980 1.00 88.94 215 ASN A CA 1
ATOM 1676 C C . ASN A 1 215 ? 14.942 4.659 -7.597 1.00 88.94 215 ASN A C 1
ATOM 1678 O O . ASN A 1 215 ? 15.780 4.002 -6.986 1.00 88.94 215 ASN A O 1
ATOM 1682 N N . ARG A 1 216 ? 13.697 4.825 -7.127 1.00 87.31 216 ARG A N 1
ATOM 1683 C CA . ARG A 1 216 ? 13.164 4.208 -5.898 1.00 87.31 216 ARG A CA 1
ATOM 1684 C C . ARG A 1 216 ? 12.576 2.802 -6.127 1.00 87.31 216 ARG A C 1
ATOM 1686 O O . ARG A 1 216 ? 12.071 2.180 -5.186 1.00 87.31 216 ARG A O 1
ATOM 1693 N N . GLY A 1 217 ? 12.659 2.285 -7.355 1.00 88.75 217 GLY A N 1
ATOM 1694 C CA . GLY A 1 217 ? 12.171 0.958 -7.737 1.00 88.75 217 GLY A CA 1
ATOM 1695 C C . GLY A 1 217 ? 10.700 0.919 -8.147 1.00 88.75 217 GLY A C 1
ATOM 1696 O O . GLY A 1 217 ? 10.109 -0.155 -8.114 1.00 88.75 217 GLY A O 1
ATOM 1697 N N . TYR A 1 218 ? 10.106 2.060 -8.507 1.00 92.62 218 TYR A N 1
ATOM 1698 C CA . TYR A 1 218 ? 8.767 2.098 -9.092 1.00 92.62 218 TYR A CA 1
ATOM 1699 C C . TYR A 1 218 ? 8.832 1.974 -10.622 1.00 92.62 218 TYR A C 1
ATOM 1701 O O . TYR A 1 218 ? 9.780 2.415 -11.270 1.00 92.62 218 TYR A O 1
ATOM 1709 N N . SER A 1 219 ? 7.781 1.423 -11.213 1.00 94.38 219 SER A N 1
ATOM 1710 C CA . SER A 1 219 ? 7.573 1.237 -12.647 1.00 94.38 219 SER A CA 1
ATOM 1711 C C . SER A 1 219 ? 6.374 2.060 -13.121 1.00 94.38 219 SER A C 1
ATOM 1713 O O . SER A 1 219 ? 5.381 2.189 -12.413 1.00 94.38 219 SER A O 1
ATOM 1715 N N . CYS A 1 220 ? 6.445 2.669 -14.304 1.00 96.25 220 CYS A N 1
ATOM 1716 C CA . CYS A 1 220 ? 5.303 3.416 -14.837 1.00 96.25 220 CYS A CA 1
ATOM 1717 C C . CYS A 1 220 ? 4.160 2.457 -15.217 1.00 96.25 220 CYS A C 1
ATOM 1719 O O . CYS A 1 220 ? 4.392 1.463 -15.904 1.00 96.25 220 CYS A O 1
ATOM 1721 N N . GLY A 1 221 ? 2.935 2.759 -14.784 1.00 96.56 221 GLY A N 1
ATOM 1722 C CA . GLY A 1 221 ? 1.744 1.955 -15.057 1.00 96.56 221 GLY A CA 1
ATOM 1723 C C . GLY A 1 221 ? 0.443 2.701 -14.755 1.00 96.56 221 GLY A C 1
ATOM 1724 O O . GLY A 1 221 ? 0.442 3.879 -14.404 1.00 96.56 221 GLY A O 1
ATOM 1725 N N . CYS A 1 222 ? -0.692 2.018 -14.892 1.00 96.81 222 CYS A N 1
ATOM 1726 C CA . CYS A 1 222 ? -2.009 2.626 -14.721 1.00 96.81 222 CYS A CA 1
ATOM 1727 C C . CYS A 1 222 ? -2.576 2.377 -13.332 1.00 96.81 222 CYS A C 1
ATOM 1729 O O . CYS A 1 222 ? -2.937 1.247 -13.016 1.00 96.81 222 CYS A O 1
ATOM 1731 N N . VAL A 1 223 ? -2.715 3.394 -12.489 1.00 94.88 223 VAL A N 1
ATOM 1732 C CA . VAL A 1 223 ? -3.366 3.271 -11.178 1.00 94.88 223 VAL A CA 1
ATOM 1733 C C . VAL A 1 223 ? -4.877 3.135 -11.382 1.00 94.88 223 VAL A C 1
ATOM 1735 O O . VAL A 1 223 ? -5.607 4.119 -11.345 1.00 94.88 223 VAL A O 1
ATOM 1738 N N . VAL A 1 224 ? -5.336 1.902 -11.626 1.00 90.06 224 VAL A N 1
ATOM 1739 C CA . VAL A 1 224 ? -6.723 1.564 -12.006 1.00 90.06 224 VAL A CA 1
ATOM 1740 C C . VAL A 1 224 ? -7.745 2.104 -11.005 1.00 90.06 224 VAL A C 1
ATOM 1742 O O . VAL A 1 224 ? -8.793 2.594 -11.406 1.00 90.06 224 VAL A O 1
ATOM 1745 N N . THR A 1 225 ? -7.420 2.099 -9.710 1.00 87.88 225 THR A N 1
ATOM 1746 C CA . THR A 1 225 ? -8.283 2.659 -8.656 1.00 87.88 225 THR A CA 1
ATOM 1747 C C . THR A 1 225 ? -8.526 4.163 -8.802 1.00 87.88 225 THR A C 1
ATOM 1749 O O . THR A 1 225 ? -9.532 4.663 -8.310 1.00 87.88 225 THR A O 1
ATOM 1752 N N . LEU A 1 226 ? -7.631 4.882 -9.486 1.00 90.62 226 LEU A N 1
ATOM 1753 C CA . LEU A 1 226 ? -7.726 6.319 -9.744 1.00 90.62 226 LEU A CA 1
ATOM 1754 C C . LEU A 1 226 ? -8.005 6.662 -11.216 1.00 90.62 226 LEU A C 1
ATOM 1756 O O . LEU A 1 226 ? -8.243 7.830 -11.518 1.00 90.62 226 LEU A O 1
ATOM 1760 N N . GLY A 1 227 ? -7.936 5.687 -12.128 1.00 95.00 227 GLY A N 1
ATOM 1761 C CA . GLY A 1 227 ? -8.075 5.899 -13.573 1.00 95.00 227 GLY A CA 1
ATOM 1762 C C . GLY A 1 227 ? -6.983 6.793 -14.178 1.00 95.00 227 GLY A C 1
ATOM 1763 O O . GLY A 1 227 ? -7.253 7.584 -15.087 1.00 95.00 227 GLY A O 1
ATOM 1764 N N . ARG A 1 228 ? -5.759 6.765 -13.629 1.00 97.25 228 ARG A N 1
ATOM 1765 C CA . ARG A 1 228 ? -4.660 7.679 -14.002 1.00 97.25 228 ARG A CA 1
ATOM 1766 C C . ARG A 1 228 ? -3.308 6.985 -14.060 1.00 97.25 228 ARG A C 1
ATOM 1768 O O . ARG A 1 228 ? -3.058 6.048 -13.303 1.00 97.25 228 ARG A O 1
ATOM 1775 N N . CYS A 1 229 ? -2.425 7.461 -14.935 1.00 97.81 229 CYS A N 1
ATOM 1776 C CA . CYS A 1 229 ? -1.052 6.967 -14.958 1.00 97.81 229 CYS A CA 1
ATOM 1777 C C . CYS A 1 229 ? -0.317 7.370 -13.678 1.00 97.81 229 CYS A C 1
ATOM 1779 O O . CYS A 1 229 ? -0.552 8.446 -13.130 1.00 97.81 229 CYS A O 1
ATOM 1781 N N . GLY A 1 230 ? 0.562 6.491 -13.207 1.00 95.81 230 GLY A N 1
ATOM 1782 C CA . GLY A 1 230 ? 1.336 6.664 -11.987 1.00 95.81 230 GLY A CA 1
ATOM 1783 C C . GLY A 1 230 ? 2.479 5.658 -11.899 1.00 95.81 230 GLY A C 1
ATOM 1784 O O . GLY A 1 230 ? 2.625 4.761 -12.727 1.00 95.81 230 GLY A O 1
ATOM 1785 N N . TRP A 1 231 ? 3.313 5.814 -10.886 1.00 94.88 231 TRP A N 1
ATOM 1786 C CA . TRP A 1 231 ? 4.493 4.990 -10.662 1.00 94.88 231 TRP A CA 1
ATOM 1787 C C . TRP A 1 231 ? 4.187 3.914 -9.648 1.00 94.88 231 TRP A C 1
ATOM 1789 O O . TRP A 1 231 ? 3.993 4.269 -8.500 1.00 94.88 231 TRP A O 1
ATOM 1799 N N . LYS A 1 232 ? 4.159 2.639 -10.030 1.00 92.56 232 LYS A N 1
ATOM 1800 C CA . LYS A 1 232 ? 3.792 1.521 -9.162 1.00 92.56 232 LYS A CA 1
ATOM 1801 C C . LYS A 1 232 ? 4.952 0.646 -8.730 1.00 92.56 232 LYS A C 1
ATOM 1803 O O . LYS A 1 232 ? 5.888 0.472 -9.508 1.00 9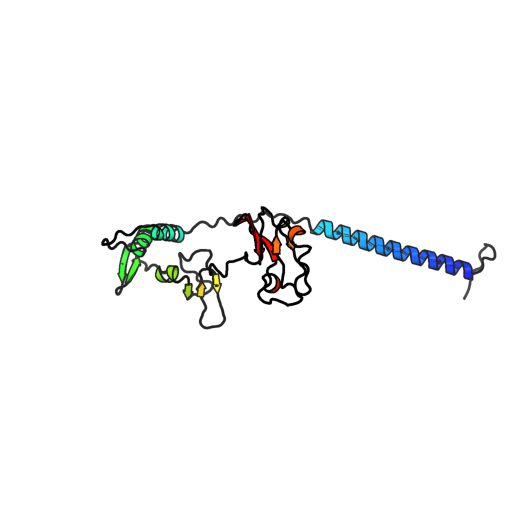2.56 232 LYS A O 1
ATOM 1808 N N . ARG A 1 233 ? 4.869 0.069 -7.537 1.00 87.00 233 ARG A N 1
ATOM 1809 C CA . ARG A 1 233 ? 5.844 -0.917 -7.064 1.00 87.00 233 ARG A CA 1
ATOM 1810 C C . ARG A 1 233 ? 5.387 -2.348 -7.313 1.00 87.00 233 ARG A C 1
ATOM 1812 O O . ARG A 1 233 ? 4.160 -2.576 -7.320 1.00 87.00 233 ARG A O 1
#

Secondary structure (DSSP, 8-state):
------SS----HHHHHHHHHHHHHHHHHHHHHHHHHHHHHHHHHHT---------------HHHHHHHHHHT----TTS---HHHHHHHHTT-EEEEETTEEEEEETTEE--S--HHHHHHTEEE--TT-PPTT--TT-EEE--SSS--EEEPPPTTTT-SEE-TTB--B-SSGGG-EEE-B-TTSSS-EEES-GGGGTT-B--S---TTSGGGGT-EEEEETTTTEEEEE-

Foldseek 3Di:
DDDDDDDDDDDPPVVVVVVVVVVVVVVVVVVVVVVVVVVVVVVVVVPPPPPPPDPPPPPPDDLLNVQLVVLVPDDDDPPPPDDSQCSSLVSVVFDFDQDPNDTFTADPNDTQQADDPVCVVVFKDADAPVDHGPNDDPQWDFDDPVPVDTITGRCDVVVPCLWDCPQEWEFAQWFVQWDWAEDEQEQQDTHGYSCNVVHPPPHDYNDHDCPRLVNVVWDWGHPNVVRTITTGD